Protein AF-A0A9P6BMQ8-F1 (afdb_monomer_lite)

Secondary structure (DSSP, 8-state):
-HHHHHHTT-GGGPPPTT---HHHHHT--HHHHHHHHHHH-HHHHHHHHHHHTT---SS-HHHHHHHHHHHHHHHH-TT--HHHHHHHHHHHHTT--HHHHHHHHHTTSS--HHHHHHHHHHHHHHHHHHHHHHHHHS----------TT---GGGTTTTTS--------------HHHHHHHHHH---TT-----TTHHHHHHHHHHHHHHSSPPPGGGGGGGSSSS------------------------GGGGSS--

Sequence (260 aa):
MEELGGLTKLKELRSPANGNTEQDIKNFRLGSIGEAIAKNAPVLNNILRRLTSKVNSDRNPKTVISVIGSILIFLQAQTSNKLQAMMGLFLFSTGSQRKVVELMSTAGLSVSYSTIMTALEALTSDALARIKDAVVDGYWFLLYDNLNISQMTAGQRSNMIRQNSTNHTTVSSEVDVGKLLKALRDNNSLDHVPDVQVKPMVDLFALGATKLLQPKRPDDFRARNNADGEDGLNGVDEGDDFDEYIGSTEMNVKDFEDLQ

Structure (mmCIF, N/CA/C/O backbone):
data_AF-A0A9P6BMQ8-F1
#
_entry.id   AF-A0A9P6BMQ8-F1
#
loop_
_atom_site.group_PDB
_atom_site.id
_atom_site.type_symbol
_atom_site.label_atom_id
_atom_site.label_alt_id
_atom_site.label_comp_id
_atom_site.label_asym_id
_atom_site.label_entity_id
_atom_site.label_seq_id
_atom_site.pdbx_PDB_ins_code
_atom_site.Cartn_x
_atom_site.Cartn_y
_atom_site.Cartn_z
_atom_site.occupancy
_atom_site.B_iso_or_equiv
_atom_site.auth_seq_id
_atom_site.auth_comp_id
_atom_site.auth_asym_id
_atom_site.auth_atom_id
_atom_site.pdbx_PDB_model_num
ATOM 1 N N . MET A 1 1 ? -13.618 -9.987 20.981 1.00 62.91 1 MET A N 1
ATOM 2 C CA . MET A 1 1 ? -12.184 -10.096 20.619 1.00 62.91 1 MET A CA 1
ATOM 3 C C . MET A 1 1 ? -11.948 -11.159 19.550 1.00 62.91 1 MET A C 1
ATOM 5 O O . MET A 1 1 ? -11.145 -10.913 18.662 1.00 62.91 1 MET A O 1
ATOM 9 N N . GLU A 1 2 ? -12.654 -12.295 19.588 1.00 81.25 2 GLU A N 1
ATOM 10 C CA . GLU A 1 2 ? -12.468 -13.403 18.633 1.00 81.25 2 GLU A CA 1
ATOM 11 C C . GLU A 1 2 ? -12.742 -13.028 17.162 1.00 81.25 2 GLU A C 1
ATOM 13 O O . GLU A 1 2 ? -11.941 -13.365 16.294 1.00 81.25 2 GLU A O 1
ATOM 18 N N . GLU A 1 3 ? -13.792 -12.240 16.887 1.00 82.00 3 GLU A N 1
ATOM 19 C CA . GLU A 1 3 ? -14.128 -11.784 15.520 1.00 82.00 3 GLU A CA 1
ATOM 20 C C . GLU A 1 3 ? -12.983 -11.004 14.853 1.00 82.00 3 GLU A C 1
ATOM 22 O O . GLU A 1 3 ? -12.652 -11.215 13.686 1.00 82.00 3 GLU A O 1
ATOM 27 N N . LEU A 1 4 ? -12.323 -10.132 15.621 1.00 80.12 4 LEU A N 1
ATOM 28 C CA . LEU A 1 4 ? -11.197 -9.332 15.146 1.00 80.12 4 LEU A CA 1
ATOM 29 C C . LEU A 1 4 ? -9.992 -10.218 14.781 1.00 80.12 4 LEU A C 1
ATOM 31 O O . LEU A 1 4 ? -9.339 -9.993 13.765 1.00 80.12 4 LEU A O 1
ATOM 35 N N . GLY A 1 5 ? -9.750 -11.289 15.543 1.00 82.00 5 GLY A N 1
ATOM 36 C CA . GLY A 1 5 ? -8.698 -12.261 15.233 1.00 82.00 5 GLY A CA 1
ATOM 37 C C . GLY A 1 5 ? -8.891 -12.939 13.870 1.00 82.00 5 GLY A C 1
ATOM 38 O O . GLY A 1 5 ? -7.908 -13.204 13.175 1.00 82.00 5 GLY A O 1
ATOM 39 N N . GLY A 1 6 ? -10.142 -13.159 13.451 1.00 85.19 6 GLY A N 1
ATOM 40 C CA . GLY A 1 6 ? -10.478 -13.678 12.121 1.00 85.19 6 GLY A CA 1
ATOM 41 C C . GLY A 1 6 ? -10.124 -12.708 10.990 1.00 85.19 6 GLY A C 1
ATOM 42 O O . GLY A 1 6 ? -9.529 -13.117 9.993 1.00 85.19 6 GLY A O 1
ATOM 43 N N . LEU A 1 7 ? -10.402 -11.413 11.178 1.00 84.75 7 LEU A N 1
ATOM 44 C CA . LEU A 1 7 ? -10.109 -10.356 10.199 1.00 84.75 7 LEU A CA 1
ATOM 45 C C . LEU A 1 7 ? -8.623 -10.240 9.875 1.00 84.75 7 LEU A C 1
ATOM 47 O O . LEU A 1 7 ? -8.256 -10.108 8.710 1.00 84.75 7 LEU A O 1
ATOM 51 N N . THR A 1 8 ? -7.764 -10.356 10.888 1.00 86.50 8 THR A N 1
ATOM 52 C CA . THR A 1 8 ? -6.313 -10.209 10.699 1.00 86.50 8 THR A CA 1
ATOM 53 C C . THR A 1 8 ? -5.700 -11.274 9.793 1.00 86.50 8 THR A C 1
ATOM 55 O O . THR A 1 8 ? -4.579 -11.092 9.322 1.00 86.50 8 THR A O 1
ATOM 58 N N . LYS A 1 9 ? -6.396 -12.394 9.550 1.00 87.44 9 LYS A N 1
ATOM 59 C CA . LYS A 1 9 ? -5.938 -13.501 8.694 1.00 87.44 9 LYS A CA 1
ATOM 60 C C . LYS A 1 9 ? -6.402 -13.366 7.242 1.00 87.44 9 LYS A C 1
ATOM 62 O O . LYS A 1 9 ? -5.950 -14.133 6.391 1.00 87.44 9 LYS A O 1
ATOM 67 N N . LEU A 1 10 ? -7.287 -12.416 6.943 1.00 87.81 10 LEU A N 1
ATOM 68 C CA . LEU A 1 10 ? -7.839 -12.243 5.605 1.00 87.81 10 LEU A CA 1
ATOM 69 C C . LEU A 1 10 ? -6.789 -11.666 4.661 1.00 87.81 10 LEU A C 1
ATOM 71 O O . LEU A 1 10 ? -6.269 -10.575 4.877 1.00 87.81 10 LEU A O 1
ATOM 75 N N . LYS A 1 11 ? -6.526 -12.378 3.562 1.00 86.44 11 LYS A N 1
ATOM 76 C CA . LYS A 1 11 ? -5.602 -11.922 2.512 1.00 86.44 11 LYS A CA 1
ATOM 77 C C . LYS A 1 11 ? -6.040 -10.596 1.887 1.00 86.44 11 LYS A C 1
ATOM 79 O O . LYS A 1 11 ? -5.199 -9.810 1.486 1.00 86.44 11 LYS A O 1
ATOM 84 N N . GLU A 1 12 ? -7.342 -10.328 1.856 1.00 86.31 12 GLU A N 1
ATOM 85 C CA . GLU A 1 12 ? -7.918 -9.117 1.262 1.00 86.31 12 GLU A CA 1
ATOM 86 C C . GLU A 1 12 ? -7.505 -7.824 1.981 1.00 86.31 12 GLU A C 1
ATOM 88 O O . GLU A 1 12 ? -7.472 -6.767 1.348 1.00 86.31 12 GLU A O 1
ATOM 93 N N . LEU A 1 13 ? -7.185 -7.915 3.279 1.00 85.94 13 LEU A N 1
ATOM 94 C CA . LEU A 1 13 ? -6.814 -6.790 4.146 1.00 85.94 13 LEU A CA 1
ATOM 95 C C . LEU A 1 13 ? -5.303 -6.672 4.378 1.00 85.94 13 LEU A C 1
ATOM 97 O O . LEU A 1 13 ? -4.841 -5.679 4.945 1.00 85.94 13 LEU A O 1
ATOM 101 N N . ARG A 1 14 ? -4.534 -7.675 3.949 1.00 89.38 14 ARG A N 1
ATOM 102 C CA . ARG A 1 14 ? -3.079 -7.703 4.079 1.00 89.38 14 ARG A CA 1
ATOM 103 C C . ARG A 1 14 ? -2.432 -7.195 2.801 1.00 89.38 14 ARG A C 1
ATOM 105 O O . ARG A 1 14 ? -2.802 -7.638 1.716 1.00 89.38 14 ARG A O 1
ATOM 112 N N . SER A 1 15 ? -1.433 -6.328 2.932 1.00 83.56 15 SER A N 1
ATOM 113 C CA . SER A 1 15 ? -0.477 -6.145 1.842 1.00 83.56 15 SER A CA 1
ATOM 114 C C . SER A 1 15 ? 0.556 -7.277 1.879 1.00 83.56 15 SER A C 1
ATOM 116 O O . SER A 1 15 ? 0.945 -7.724 2.964 1.00 83.56 15 SER A O 1
ATOM 118 N N . PRO A 1 16 ? 0.989 -7.789 0.717 1.00 79.81 16 PRO A N 1
ATOM 119 C CA . PRO A 1 16 ? 2.042 -8.793 0.653 1.00 79.81 16 PRO A CA 1
ATOM 120 C C . PRO A 1 16 ? 3.351 -8.268 1.262 1.00 79.81 16 PRO A C 1
ATOM 122 O O . PRO A 1 16 ? 3.717 -7.106 1.099 1.00 79.81 16 PRO A O 1
ATOM 125 N N . ALA A 1 17 ? 4.081 -9.151 1.952 1.00 66.69 17 ALA A N 1
ATOM 126 C CA . ALA A 1 17 ? 5.362 -8.814 2.581 1.00 66.69 17 ALA A CA 1
ATOM 127 C C . ALA A 1 17 ? 6.447 -8.429 1.559 1.00 66.69 17 ALA A C 1
ATOM 129 O O . ALA A 1 17 ? 7.362 -7.682 1.887 1.00 66.69 17 ALA A O 1
ATOM 130 N N . ASN A 1 18 ? 6.313 -8.900 0.316 1.00 73.56 18 ASN A N 1
ATOM 131 C CA . ASN A 1 18 ? 7.269 -8.674 -0.769 1.00 73.56 18 ASN A CA 1
ATOM 132 C C . ASN A 1 18 ? 7.049 -7.334 -1.502 1.00 73.56 18 ASN A C 1
ATOM 134 O O . ASN A 1 18 ? 7.574 -7.144 -2.594 1.00 73.56 18 ASN A O 1
ATOM 138 N N . GLY A 1 19 ? 6.273 -6.420 -0.912 1.00 73.88 19 GLY A N 1
ATOM 139 C CA . GLY A 1 19 ? 5.909 -5.142 -1.520 1.00 73.88 19 GLY A CA 1
ATOM 140 C C . GLY A 1 19 ? 4.621 -5.225 -2.337 1.00 73.88 19 GLY A C 1
ATOM 141 O O . GLY A 1 19 ? 4.225 -6.293 -2.800 1.00 73.88 19 GLY A O 1
ATOM 142 N N . ASN A 1 20 ? 3.938 -4.088 -2.472 1.00 81.81 20 ASN A N 1
ATOM 143 C CA . ASN A 1 20 ? 2.710 -3.997 -3.258 1.00 81.81 20 ASN A CA 1
ATOM 144 C C . ASN A 1 20 ? 3.036 -4.167 -4.745 1.00 81.81 20 ASN A C 1
ATOM 146 O O . ASN A 1 20 ? 3.984 -3.560 -5.237 1.00 81.81 20 ASN A O 1
ATOM 150 N N . THR A 1 21 ? 2.229 -4.944 -5.463 1.00 86.38 21 THR A N 1
ATOM 151 C CA . THR A 1 21 ? 2.301 -4.994 -6.927 1.00 86.38 21 THR A CA 1
ATOM 152 C C . THR A 1 21 ? 1.513 -3.837 -7.540 1.00 86.38 21 THR A C 1
ATOM 154 O O . THR A 1 21 ? 0.628 -3.255 -6.908 1.00 86.38 21 THR A O 1
ATOM 157 N N . GLU A 1 22 ? 1.774 -3.516 -8.807 1.00 87.56 22 GLU A N 1
ATOM 158 C CA . GLU A 1 22 ? 0.978 -2.514 -9.529 1.00 87.56 22 GLU A CA 1
ATOM 159 C C . GLU A 1 22 ? -0.518 -2.880 -9.566 1.00 87.56 22 GLU A C 1
ATOM 161 O O . GLU A 1 22 ? -1.386 -2.012 -9.461 1.00 87.56 22 GLU A O 1
ATOM 166 N N . GLN A 1 23 ? -0.835 -4.176 -9.673 1.00 88.69 23 GLN A N 1
ATOM 167 C CA . GLN A 1 23 ? -2.217 -4.653 -9.664 1.00 88.69 23 GLN A CA 1
ATOM 168 C C . GLN A 1 23 ? -2.890 -4.403 -8.313 1.00 88.69 23 GLN A C 1
ATOM 170 O O . GLN A 1 23 ? -4.060 -4.028 -8.285 1.00 88.69 23 GLN A O 1
ATOM 175 N N . ASP A 1 24 ? -2.163 -4.548 -7.204 1.00 88.19 24 ASP A N 1
ATOM 176 C CA . ASP A 1 24 ? -2.697 -4.258 -5.870 1.00 88.19 24 ASP A CA 1
ATOM 177 C C . ASP A 1 24 ? -3.093 -2.786 -5.728 1.00 88.19 24 ASP A C 1
ATOM 179 O O . ASP A 1 24 ? -4.114 -2.483 -5.108 1.00 88.19 24 ASP A O 1
ATOM 183 N N . ILE A 1 25 ? -2.310 -1.883 -6.329 1.00 90.06 25 ILE A N 1
ATOM 184 C CA . ILE A 1 25 ? -2.582 -0.440 -6.341 1.00 90.06 25 ILE A CA 1
ATOM 185 C C . ILE A 1 25 ? -3.798 -0.139 -7.218 1.00 90.06 25 ILE A C 1
ATOM 187 O O . ILE A 1 25 ? -4.731 0.519 -6.763 1.00 90.06 25 ILE A O 1
ATOM 191 N N . LYS A 1 26 ? -3.839 -0.664 -8.450 1.00 91.69 26 LYS A N 1
ATOM 192 C CA . LYS A 1 26 ? -4.961 -0.438 -9.383 1.00 91.69 26 LYS A CA 1
ATOM 193 C C . LYS A 1 26 ? -6.286 -1.000 -8.868 1.00 91.69 26 LYS A C 1
ATOM 195 O O . LYS A 1 26 ? -7.339 -0.397 -9.062 1.00 91.69 26 LYS A O 1
ATOM 200 N N . ASN A 1 27 ? -6.235 -2.144 -8.193 1.00 92.44 27 ASN A N 1
ATOM 201 C CA . ASN A 1 27 ? -7.416 -2.820 -7.661 1.00 92.44 27 ASN A CA 1
ATOM 202 C C . ASN A 1 27 ? -7.802 -2.333 -6.259 1.00 92.44 27 ASN A C 1
ATOM 204 O O . ASN A 1 27 ? -8.750 -2.853 -5.663 1.00 92.44 27 ASN A O 1
ATOM 208 N N . PHE A 1 28 ? -7.086 -1.355 -5.699 1.00 93.25 28 PHE A N 1
ATOM 209 C CA . PHE A 1 28 ? -7.394 -0.844 -4.377 1.00 93.25 28 PHE A CA 1
ATOM 210 C C . PHE A 1 28 ? -8.746 -0.120 -4.365 1.00 93.25 28 PHE A C 1
ATOM 212 O O . PHE A 1 28 ? -8.975 0.859 -5.074 1.00 93.25 28 PHE A O 1
ATOM 219 N N . ARG A 1 29 ? -9.658 -0.595 -3.513 1.00 93.19 29 ARG A N 1
ATOM 220 C CA . ARG A 1 29 ? -10.960 0.027 -3.265 1.00 93.19 29 ARG A CA 1
ATOM 221 C C . ARG A 1 29 ? -11.194 0.088 -1.762 1.00 93.19 29 ARG A C 1
ATOM 223 O O . ARG A 1 29 ? -11.099 -0.911 -1.060 1.00 93.19 29 ARG A O 1
ATOM 230 N N . LEU A 1 30 ? -11.570 1.257 -1.257 1.00 92.56 30 LEU A N 1
ATOM 231 C CA . LEU A 1 30 ? -11.909 1.409 0.160 1.00 92.56 30 LEU A CA 1
ATOM 232 C C . LEU A 1 30 ? -13.227 0.695 0.525 1.00 92.56 30 LEU A C 1
ATOM 234 O O . LEU A 1 30 ? -13.414 0.252 1.660 1.00 92.56 30 LEU A O 1
ATOM 238 N N . GLY A 1 31 ? -14.134 0.556 -0.448 1.00 92.69 31 GLY A N 1
ATOM 239 C CA . GLY A 1 31 ? -15.404 -0.156 -0.285 1.00 92.69 31 GLY A CA 1
ATOM 240 C C . GLY A 1 31 ? -15.217 -1.635 0.054 1.00 92.69 31 GLY A C 1
ATOM 241 O O . GLY A 1 31 ? -15.862 -2.123 0.979 1.00 92.69 31 GLY A O 1
ATOM 242 N N . SER A 1 32 ? -14.263 -2.315 -0.593 1.00 93.06 32 SER A N 1
ATOM 243 C CA . SER A 1 32 ? -14.017 -3.745 -0.357 1.00 93.06 32 SER A CA 1
ATOM 244 C C . SER A 1 32 ? -13.541 -4.027 1.069 1.00 93.06 32 SER A C 1
ATOM 246 O O . SER A 1 32 ? -13.851 -5.071 1.633 1.00 93.06 32 SER A O 1
ATOM 248 N N . ILE A 1 33 ? -12.827 -3.082 1.695 1.00 93.88 33 ILE A N 1
ATOM 249 C CA . ILE A 1 33 ? -12.420 -3.209 3.100 1.00 93.88 33 ILE A CA 1
ATOM 250 C C . ILE A 1 33 ? -13.641 -3.129 4.023 1.00 93.88 33 ILE A C 1
ATOM 252 O O . ILE A 1 33 ? -13.790 -3.950 4.925 1.00 93.88 33 ILE A O 1
ATOM 256 N N . GLY A 1 34 ? -14.545 -2.179 3.774 1.00 93.75 34 GLY A N 1
ATOM 257 C CA . GLY A 1 34 ? -15.788 -2.051 4.537 1.00 93.75 34 GLY A CA 1
ATOM 258 C C . GLY A 1 34 ? -16.680 -3.283 4.410 1.00 93.75 34 GLY A C 1
ATOM 259 O O . GLY A 1 34 ? -17.244 -3.739 5.402 1.00 93.75 34 GLY A O 1
ATOM 260 N N . GLU A 1 35 ? -16.760 -3.863 3.213 1.00 94.94 35 GLU A N 1
ATOM 261 C CA . GLU A 1 35 ? -17.480 -5.115 2.959 1.00 94.94 35 GLU A CA 1
ATOM 262 C C . GLU A 1 35 ? -16.857 -6.297 3.709 1.00 94.94 35 GLU A C 1
ATOM 264 O O . GLU A 1 35 ? -17.574 -7.050 4.371 1.00 94.94 35 GLU A O 1
ATOM 269 N N . ALA A 1 36 ? -15.526 -6.423 3.692 1.00 93.94 36 ALA A N 1
ATOM 270 C CA . ALA A 1 36 ? -14.818 -7.447 4.454 1.00 93.94 36 ALA A CA 1
ATOM 271 C C . ALA A 1 36 ? -15.053 -7.299 5.968 1.00 93.94 36 ALA A C 1
ATOM 273 O O . ALA A 1 36 ? -15.287 -8.295 6.656 1.00 93.94 36 ALA A O 1
ATOM 274 N N . ILE A 1 37 ? -15.060 -6.070 6.492 1.00 94.12 37 ILE A N 1
ATOM 275 C CA . ILE A 1 37 ? -15.357 -5.790 7.905 1.00 94.12 37 ILE A CA 1
ATOM 276 C C . ILE A 1 37 ? -16.806 -6.145 8.235 1.00 94.12 37 ILE A C 1
ATOM 278 O O . ILE A 1 37 ? -17.056 -6.852 9.209 1.00 94.12 37 ILE A O 1
ATOM 282 N N . ALA A 1 38 ? -17.759 -5.711 7.409 1.00 94.88 38 ALA A N 1
ATOM 283 C CA . ALA A 1 38 ? -19.176 -6.000 7.602 1.00 94.88 38 ALA A CA 1
ATOM 284 C C . ALA A 1 38 ? -19.471 -7.506 7.586 1.00 94.88 38 ALA A C 1
ATOM 286 O O . ALA A 1 38 ? -20.302 -7.973 8.364 1.00 94.88 38 ALA A O 1
ATOM 287 N N . LYS A 1 39 ? -18.772 -8.258 6.728 1.00 94.88 39 LYS A N 1
ATOM 288 C CA . LYS A 1 39 ? -18.914 -9.709 6.592 1.00 94.88 39 LYS A CA 1
ATOM 289 C C . LYS A 1 39 ? -18.306 -10.482 7.766 1.00 94.88 39 LYS A C 1
ATOM 291 O O . LYS A 1 39 ? -18.907 -11.454 8.208 1.00 94.88 39 LYS A O 1
ATOM 296 N N . ASN A 1 40 ? -17.126 -10.084 8.249 1.00 93.75 40 ASN A N 1
ATOM 297 C CA . ASN A 1 40 ? -16.349 -10.883 9.207 1.00 93.75 40 ASN A CA 1
ATOM 298 C C . ASN A 1 40 ? -16.442 -10.398 10.667 1.00 93.75 40 ASN A C 1
ATOM 300 O O . ASN A 1 40 ? -16.205 -11.191 11.572 1.00 93.75 40 ASN A O 1
ATOM 304 N N . ALA A 1 41 ? -16.800 -9.133 10.916 1.00 94.62 41 ALA A N 1
ATOM 305 C CA . ALA A 1 41 ? -17.098 -8.611 12.255 1.00 94.62 41 ALA A CA 1
ATOM 306 C C . ALA A 1 41 ? -18.373 -7.751 12.236 1.00 94.62 41 ALA A C 1
ATOM 308 O O . ALA A 1 41 ? -18.315 -6.516 12.337 1.00 94.62 41 ALA A O 1
ATOM 309 N N . PRO A 1 42 ? -19.552 -8.384 12.107 1.00 95.12 42 PRO A N 1
ATOM 310 C CA . PRO A 1 42 ? -20.820 -7.669 12.029 1.00 95.12 42 PRO A CA 1
ATOM 311 C C . PRO A 1 42 ? -21.113 -6.874 13.308 1.00 95.12 42 PRO A C 1
ATOM 313 O O . PRO A 1 42 ? -21.707 -5.799 13.228 1.00 95.12 42 PRO A O 1
ATOM 316 N N . VAL A 1 43 ? -20.670 -7.345 14.482 1.00 95.25 43 VAL A N 1
ATOM 317 C CA . VAL A 1 43 ? -20.858 -6.627 15.754 1.00 95.25 43 VAL A CA 1
ATOM 318 C C . VAL A 1 43 ? -20.076 -5.315 15.749 1.00 95.25 43 VAL A C 1
ATOM 320 O O . VAL A 1 43 ? -20.651 -4.260 16.022 1.00 95.25 43 VAL A O 1
ATOM 323 N N . LEU A 1 44 ? -18.794 -5.359 15.364 1.00 93.88 44 LEU A N 1
ATOM 324 C CA . LEU A 1 44 ? -17.961 -4.162 15.222 1.00 93.88 44 LEU A CA 1
ATOM 325 C C . LEU A 1 44 ? -18.575 -3.186 14.216 1.00 93.88 44 LEU A C 1
ATOM 327 O O . LEU A 1 44 ? -18.736 -2.004 14.516 1.00 93.88 44 LEU A O 1
ATOM 331 N N . ASN A 1 45 ? -18.959 -3.688 13.042 1.00 95.12 45 ASN A N 1
ATOM 332 C CA . ASN A 1 45 ? -19.565 -2.873 11.998 1.00 95.12 45 ASN A CA 1
ATOM 333 C C . ASN A 1 45 ? -20.859 -2.195 12.480 1.00 95.12 45 ASN A C 1
ATOM 335 O O . ASN A 1 45 ? -21.064 -1.010 12.235 1.00 95.12 45 ASN A O 1
ATOM 339 N N . ASN A 1 46 ? -21.708 -2.906 13.226 1.00 95.38 46 ASN A N 1
ATOM 340 C CA . ASN A 1 46 ? -22.934 -2.345 13.794 1.00 95.38 46 ASN A CA 1
ATOM 341 C C . ASN A 1 46 ? -22.656 -1.242 14.823 1.00 95.38 46 ASN A C 1
ATOM 343 O O . ASN A 1 46 ? -23.362 -0.232 14.834 1.00 95.38 46 ASN A O 1
ATOM 347 N N . ILE A 1 47 ? -21.630 -1.405 15.664 1.00 94.94 47 ILE A N 1
ATOM 348 C CA . ILE A 1 47 ? -21.208 -0.373 16.620 1.00 94.94 47 ILE A CA 1
ATOM 349 C C . ILE A 1 47 ? -20.714 0.864 15.864 1.00 94.94 47 ILE A C 1
ATOM 351 O O . ILE A 1 47 ? -21.233 1.957 16.084 1.00 94.94 47 ILE A O 1
ATOM 355 N N . LEU A 1 48 ? -19.786 0.695 14.917 1.00 93.56 48 LEU A N 1
ATOM 356 C CA . LEU A 1 48 ? -19.259 1.794 14.101 1.00 93.56 48 LEU A CA 1
ATOM 357 C C . LEU A 1 48 ? -20.370 2.505 13.323 1.00 93.56 48 LEU A C 1
ATOM 359 O O . LEU A 1 48 ? -20.409 3.733 13.275 1.00 93.56 48 LEU A O 1
ATOM 363 N N . ARG A 1 49 ? -21.328 1.756 12.772 1.00 93.81 49 ARG A N 1
ATOM 364 C CA . ARG A 1 49 ? -22.486 2.314 12.068 1.00 93.81 49 ARG A CA 1
ATOM 365 C C . ARG A 1 49 ? -23.378 3.150 12.980 1.00 93.81 49 ARG A C 1
ATOM 367 O O . ARG A 1 49 ? -23.825 4.214 12.572 1.00 93.81 49 ARG A O 1
ATOM 374 N N . ARG A 1 50 ? -23.617 2.707 14.218 1.00 93.38 50 ARG A N 1
ATOM 375 C CA . ARG A 1 50 ? -24.397 3.472 15.209 1.00 93.38 50 ARG A CA 1
ATOM 376 C C . ARG A 1 50 ? -23.668 4.728 15.686 1.00 93.38 50 ARG A C 1
ATOM 378 O O . ARG A 1 50 ? -24.312 5.753 15.896 1.00 93.38 50 ARG A O 1
ATOM 385 N N . LEU A 1 51 ? -22.345 4.661 15.838 1.00 90.88 51 LEU A N 1
ATOM 386 C CA . LEU A 1 51 ? -21.525 5.814 16.224 1.00 90.88 51 LEU A CA 1
ATOM 387 C C . LEU A 1 51 ? -21.471 6.866 15.110 1.00 90.88 51 LEU A C 1
ATOM 389 O O . LEU A 1 51 ? -21.560 8.059 15.380 1.00 90.88 51 LEU A O 1
ATOM 393 N N . THR A 1 52 ? -21.391 6.427 13.854 1.00 90.38 52 THR A N 1
ATOM 394 C CA . THR A 1 52 ? -21.338 7.314 12.681 1.00 90.38 52 THR A CA 1
ATOM 395 C C . THR A 1 52 ? -22.712 7.833 12.241 1.00 90.38 52 THR A C 1
ATOM 397 O O . THR A 1 52 ? -22.782 8.909 11.657 1.00 90.38 52 THR A O 1
ATOM 400 N N . SER A 1 53 ? -23.821 7.148 12.562 1.00 83.88 53 SER A N 1
ATOM 401 C CA . SER A 1 53 ? -25.172 7.511 12.086 1.00 83.88 53 SER A CA 1
ATOM 402 C C . SER A 1 53 ? -25.743 8.826 12.624 1.00 83.88 53 SER A C 1
ATOM 404 O O . SER A 1 53 ? -26.759 9.289 12.119 1.00 83.88 53 SER A O 1
ATOM 406 N N . LYS A 1 54 ? -25.141 9.405 13.670 1.00 73.75 54 LYS A N 1
ATOM 407 C CA . LYS A 1 54 ? -25.629 10.639 14.310 1.00 73.75 54 LYS A CA 1
ATOM 408 C C . LYS A 1 54 ? -24.916 11.907 13.847 1.00 73.75 54 LYS A C 1
ATOM 410 O O . LYS A 1 54 ? -25.286 12.992 14.283 1.00 73.75 54 LYS A O 1
ATOM 415 N N . VAL A 1 55 ? -23.887 11.790 13.014 1.00 67.69 55 VAL A N 1
ATOM 416 C CA . VAL A 1 55 ? -23.136 12.964 12.575 1.00 67.69 55 VAL A CA 1
ATOM 417 C C . VAL A 1 55 ? -23.868 13.576 11.380 1.00 67.69 55 VAL A C 1
ATOM 419 O O . VAL A 1 55 ? -23.975 12.932 10.341 1.00 67.69 55 VAL A O 1
ATOM 422 N N . ASN A 1 56 ? -24.371 14.807 11.531 1.00 61.50 56 ASN A N 1
ATOM 423 C CA . ASN A 1 56 ? -24.873 15.650 10.437 1.00 61.50 56 ASN A CA 1
ATOM 424 C C . ASN A 1 56 ? -23.709 15.999 9.501 1.00 61.50 56 ASN A C 1
ATOM 426 O O . ASN A 1 56 ? -23.134 17.081 9.589 1.00 61.50 56 ASN A O 1
ATOM 430 N N . SER A 1 57 ? -23.273 15.046 8.688 1.00 64.94 57 SER A N 1
ATOM 431 C CA . SER A 1 57 ? -22.093 15.201 7.854 1.00 64.94 57 SER A CA 1
ATOM 432 C C . SER A 1 57 ? -22.389 14.720 6.449 1.00 64.94 57 SER A C 1
ATOM 434 O O . SER A 1 57 ? -22.836 13.591 6.265 1.00 64.94 57 SER A O 1
ATOM 436 N N . ASP A 1 58 ? -22.028 15.543 5.467 1.00 83.19 58 ASP A N 1
ATOM 437 C CA . ASP A 1 58 ? -22.021 15.212 4.035 1.00 83.19 58 ASP A CA 1
ATOM 438 C C . ASP A 1 58 ? -21.071 14.045 3.689 1.00 83.19 58 ASP A C 1
ATOM 440 O O . ASP A 1 58 ? -20.956 13.614 2.542 1.00 83.19 58 ASP A O 1
ATOM 444 N N . ARG A 1 59 ? -20.354 13.506 4.683 1.00 85.56 59 ARG A N 1
ATOM 445 C CA . ARG A 1 59 ? -19.428 12.389 4.524 1.00 85.56 59 ARG A CA 1
ATOM 446 C C . ARG A 1 59 ? -20.185 11.078 4.366 1.00 85.56 59 ARG A C 1
ATOM 448 O O . ARG A 1 59 ? -21.021 10.713 5.190 1.00 85.56 59 ARG A O 1
ATOM 455 N N . ASN A 1 60 ? -19.791 10.294 3.365 1.00 89.75 60 ASN A N 1
ATOM 456 C CA . ASN A 1 60 ? -20.327 8.953 3.170 1.00 89.75 60 ASN A CA 1
ATOM 457 C C . ASN A 1 60 ? -19.975 8.052 4.377 1.00 89.75 60 ASN A C 1
ATOM 459 O O . ASN A 1 60 ? -18.793 7.749 4.590 1.00 89.75 60 ASN A O 1
ATOM 463 N N . PRO A 1 61 ? -20.965 7.570 5.156 1.00 89.25 61 PRO A N 1
ATOM 464 C CA . PRO A 1 61 ? -20.706 6.804 6.372 1.00 89.25 61 PRO A CA 1
ATOM 465 C C . PRO A 1 61 ? -19.983 5.486 6.082 1.00 89.25 61 PRO A C 1
ATOM 467 O O . PRO A 1 61 ? -19.214 5.019 6.917 1.00 89.25 61 PRO A O 1
ATOM 470 N N . LYS A 1 62 ? -20.164 4.900 4.889 1.00 90.88 62 LYS A N 1
ATOM 471 C CA . LYS A 1 62 ? -19.468 3.665 4.497 1.00 90.88 62 LYS A CA 1
ATOM 472 C C . LYS A 1 62 ? -17.953 3.870 4.466 1.00 90.88 62 LYS A C 1
ATOM 474 O O . LYS A 1 62 ? -17.220 3.074 5.038 1.00 90.88 62 LYS A O 1
ATOM 479 N N . THR A 1 63 ? -17.504 4.969 3.863 1.00 92.50 63 THR A N 1
ATOM 480 C CA . THR A 1 63 ? -16.089 5.360 3.785 1.00 92.50 63 THR A CA 1
ATOM 481 C C . THR A 1 63 ? -15.500 5.547 5.180 1.00 92.50 63 THR A C 1
ATOM 483 O O . THR A 1 63 ? -14.439 5.008 5.481 1.00 92.50 63 THR A O 1
ATOM 486 N N . VAL A 1 64 ? -16.214 6.261 6.056 1.00 93.25 64 VAL A N 1
ATOM 487 C CA . VAL A 1 64 ? -15.770 6.525 7.433 1.00 93.25 64 VAL A CA 1
ATOM 488 C C . VAL A 1 64 ? -15.615 5.222 8.218 1.00 93.25 64 VAL A C 1
ATOM 490 O O . VAL A 1 64 ? -14.592 5.015 8.868 1.00 93.25 64 VAL A O 1
ATOM 493 N N . ILE A 1 65 ? -16.593 4.318 8.116 1.00 94.06 65 ILE A N 1
ATOM 494 C CA . ILE A 1 65 ? -16.544 3.008 8.775 1.00 94.06 65 ILE A CA 1
ATOM 495 C C . ILE A 1 65 ? -15.367 2.178 8.247 1.00 94.06 65 ILE A C 1
ATOM 497 O O . ILE A 1 65 ? -14.635 1.608 9.055 1.00 94.06 65 ILE A O 1
ATOM 501 N N . SER A 1 66 ? -15.137 2.146 6.928 1.00 94.81 66 SER A N 1
ATOM 502 C CA . SER A 1 66 ? -13.989 1.443 6.338 1.00 94.81 66 SER A CA 1
ATOM 503 C C . SER A 1 66 ? -12.658 1.965 6.874 1.00 94.81 66 SER A C 1
ATOM 505 O O . SER A 1 66 ? -11.790 1.168 7.223 1.00 94.81 66 SER A O 1
ATOM 507 N N . VAL A 1 67 ? -12.491 3.289 6.965 1.00 95.12 67 VAL A N 1
ATOM 508 C CA . VAL A 1 67 ? -11.250 3.914 7.450 1.00 95.12 67 VAL A CA 1
ATOM 509 C C . VAL A 1 67 ? -11.033 3.610 8.928 1.00 95.12 67 VAL A C 1
ATOM 511 O O . VAL A 1 67 ? -9.995 3.060 9.285 1.00 95.12 67 VAL A O 1
ATOM 514 N N . ILE A 1 68 ? -12.021 3.894 9.783 1.00 94.81 68 ILE A N 1
ATOM 515 C CA . ILE A 1 68 ? -11.914 3.645 11.229 1.00 94.81 68 ILE A CA 1
ATOM 516 C C . ILE A 1 68 ? -11.673 2.157 11.497 1.00 94.81 68 ILE A C 1
ATOM 518 O O . ILE A 1 68 ? -10.790 1.800 12.274 1.00 94.81 68 ILE A O 1
ATOM 522 N N . GLY A 1 69 ? -12.413 1.279 10.820 1.00 94.00 69 GLY A N 1
ATOM 523 C CA . GLY A 1 69 ? -12.239 -0.161 10.957 1.00 94.00 69 GLY A CA 1
ATOM 524 C C . GLY A 1 69 ? -10.852 -0.633 10.514 1.00 94.00 69 GLY A C 1
ATOM 525 O O . GLY A 1 69 ? -10.238 -1.437 11.209 1.00 94.00 69 GLY A O 1
ATOM 526 N N . SER A 1 70 ? -10.308 -0.080 9.428 1.00 94.12 70 SER A N 1
ATOM 527 C CA . SER A 1 70 ? -8.940 -0.383 8.979 1.00 94.12 70 SER A CA 1
ATOM 528 C C . SER A 1 70 ? -7.878 0.061 9.984 1.00 94.12 70 SER A C 1
ATOM 530 O O . SER A 1 70 ? -6.898 -0.653 10.180 1.00 94.12 70 SER A O 1
ATOM 532 N N . ILE A 1 71 ? -8.059 1.215 10.637 1.00 94.81 71 ILE A N 1
ATOM 533 C CA . ILE A 1 71 ? -7.148 1.694 11.689 1.00 94.81 71 ILE A CA 1
ATOM 534 C C . ILE A 1 71 ? -7.182 0.734 12.881 1.00 94.81 71 ILE A C 1
ATOM 536 O O . ILE A 1 71 ? -6.135 0.289 13.339 1.00 94.81 71 ILE A O 1
ATOM 540 N N . LEU A 1 72 ? -8.377 0.359 13.351 1.00 93.81 72 LEU A N 1
ATOM 541 C CA . LEU A 1 72 ? -8.530 -0.568 14.478 1.00 93.81 72 LEU A CA 1
ATOM 542 C C . LEU A 1 72 ? -7.898 -1.936 14.194 1.00 93.81 72 LEU A C 1
ATOM 544 O O . LEU A 1 72 ? -7.217 -2.495 15.052 1.00 93.81 72 LEU A O 1
ATOM 548 N N . ILE A 1 73 ? -8.099 -2.465 12.985 1.00 92.94 73 ILE A N 1
ATOM 549 C CA . ILE A 1 73 ? -7.523 -3.748 12.567 1.00 92.94 73 ILE A CA 1
ATOM 550 C C . ILE A 1 73 ? -5.996 -3.655 12.480 1.00 92.94 73 ILE A C 1
ATOM 552 O O . ILE A 1 73 ? -5.307 -4.554 12.958 1.00 92.94 73 ILE A O 1
ATOM 556 N N . PHE A 1 74 ? -5.460 -2.566 11.926 1.00 93.19 74 PHE A N 1
ATOM 557 C CA . PHE A 1 74 ? -4.017 -2.348 11.830 1.00 93.19 74 PHE A CA 1
ATOM 558 C C . PHE A 1 74 ? -3.345 -2.228 13.202 1.00 93.19 74 PHE A C 1
ATOM 560 O O . PHE A 1 74 ? -2.291 -2.824 13.423 1.00 93.19 74 PHE A O 1
ATOM 567 N N . LEU A 1 75 ? -3.980 -1.521 14.144 1.00 91.19 75 LEU A N 1
ATOM 568 C CA . LEU A 1 75 ? -3.503 -1.413 15.526 1.00 91.19 75 LEU A CA 1
ATOM 569 C C . LEU A 1 75 ? -3.473 -2.771 16.236 1.00 91.19 75 LEU A C 1
ATOM 571 O O . LEU A 1 75 ? -2.605 -3.003 17.074 1.00 91.19 75 LEU A O 1
ATOM 575 N N . GLN A 1 76 ? -4.392 -3.678 15.898 1.00 90.62 76 GLN A N 1
ATOM 576 C CA . GLN A 1 76 ? -4.385 -5.030 16.448 1.00 90.62 76 GLN A CA 1
ATOM 577 C C . GLN A 1 76 ? -3.344 -5.931 15.771 1.00 90.62 76 GLN A C 1
ATOM 579 O O . GLN A 1 76 ? -2.677 -6.721 16.440 1.00 90.62 76 GLN A O 1
ATOM 584 N N . ALA A 1 77 ? -3.214 -5.844 14.447 1.00 89.31 77 ALA A N 1
ATOM 585 C CA . ALA A 1 77 ? -2.246 -6.613 13.685 1.00 89.31 77 ALA A CA 1
ATOM 586 C C . ALA A 1 77 ? -1.669 -5.789 12.534 1.00 89.31 77 ALA A C 1
ATOM 588 O O . ALA A 1 77 ? -2.310 -5.588 11.502 1.00 89.31 77 ALA A O 1
ATOM 589 N N . GLN A 1 78 ? -0.382 -5.461 12.650 1.00 85.00 78 GLN A N 1
ATOM 590 C CA . GLN A 1 78 ? 0.371 -4.711 11.637 1.00 85.00 78 GLN A CA 1
ATOM 591 C C . GLN A 1 78 ? 0.448 -5.410 10.268 1.00 85.00 78 GLN A C 1
ATOM 593 O O . GLN A 1 78 ? 0.797 -4.789 9.270 1.00 85.00 78 GLN A O 1
ATOM 598 N N . THR A 1 79 ? 0.097 -6.697 10.202 1.00 84.75 79 THR A N 1
ATOM 599 C CA . THR A 1 79 ? -0.010 -7.448 8.940 1.00 84.75 79 THR A CA 1
ATOM 600 C C . THR A 1 79 ? -1.173 -6.985 8.063 1.00 84.75 79 THR A C 1
ATOM 602 O O . THR A 1 79 ? -1.139 -7.192 6.855 1.00 84.75 79 THR A O 1
ATOM 605 N N . SER A 1 80 ? -2.205 -6.379 8.653 1.00 86.25 80 SER A N 1
ATOM 606 C CA . SER A 1 80 ? -3.406 -5.907 7.958 1.00 86.25 80 SER A CA 1
ATOM 607 C C . SER A 1 80 ? -3.295 -4.410 7.693 1.00 86.25 80 SER A C 1
ATOM 609 O O . SER A 1 80 ? -3.940 -3.592 8.341 1.00 86.25 80 SER A O 1
ATOM 611 N N . ASN A 1 81 ? -2.396 -4.062 6.779 1.00 91.12 81 ASN A N 1
ATOM 612 C CA . ASN A 1 81 ? -1.938 -2.700 6.522 1.00 91.12 81 ASN A CA 1
ATOM 613 C C . ASN A 1 81 ? -2.288 -2.199 5.115 1.00 91.12 81 ASN A C 1
ATOM 615 O O . ASN A 1 81 ? -1.670 -1.248 4.647 1.00 91.12 81 ASN A O 1
ATOM 619 N N . LYS A 1 82 ? -3.251 -2.816 4.419 1.00 92.94 82 LYS A N 1
ATOM 620 C CA . LYS A 1 82 ? -3.546 -2.472 3.019 1.00 92.94 82 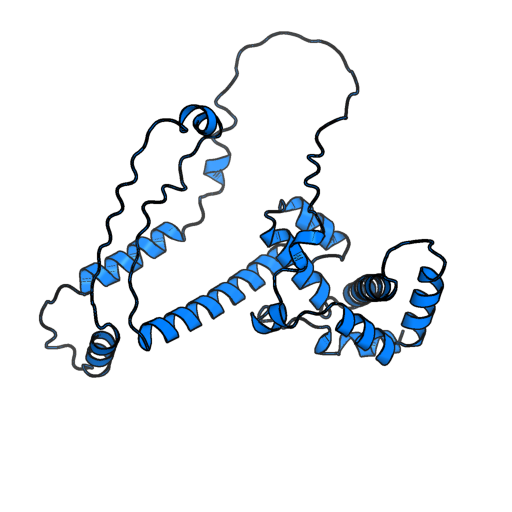LYS A CA 1
ATOM 621 C C . LYS A 1 82 ? -3.946 -1.006 2.831 1.00 92.94 82 LYS A C 1
ATOM 623 O O . LYS A 1 82 ? -3.421 -0.343 1.942 1.00 92.94 82 LYS A O 1
ATOM 628 N N . LEU A 1 83 ? -4.836 -0.479 3.680 1.00 95.00 83 LEU A N 1
ATOM 629 C CA . LEU A 1 83 ? -5.208 0.942 3.640 1.00 95.00 83 LEU A CA 1
ATOM 630 C C . LEU A 1 83 ? -3.999 1.831 3.950 1.00 95.00 83 LEU A C 1
ATOM 632 O O . LEU A 1 83 ? -3.731 2.787 3.229 1.00 95.00 83 LEU A O 1
ATOM 636 N N . GLN A 1 84 ? -3.268 1.499 5.011 1.00 95.62 84 GLN A N 1
ATOM 637 C CA . GLN A 1 84 ? -2.131 2.265 5.510 1.00 95.62 84 GLN A CA 1
ATOM 638 C C . GLN A 1 84 ? -0.978 2.302 4.501 1.00 95.62 84 GLN A C 1
ATOM 640 O O . GLN A 1 84 ? -0.304 3.321 4.372 1.00 95.62 84 GLN A O 1
ATOM 645 N N . ALA A 1 85 ? -0.755 1.212 3.766 1.00 94.81 85 ALA A N 1
ATOM 646 C CA . ALA A 1 85 ? 0.259 1.128 2.727 1.00 94.81 85 ALA A CA 1
ATOM 647 C C . ALA A 1 85 ? -0.098 2.024 1.536 1.00 94.81 85 ALA A C 1
ATOM 649 O O . ALA A 1 85 ? 0.755 2.770 1.061 1.00 94.81 85 ALA A O 1
ATOM 650 N N . MET A 1 86 ? -1.362 2.006 1.100 1.00 95.06 86 MET A N 1
ATOM 651 C CA . MET A 1 86 ? -1.836 2.877 0.019 1.00 95.06 86 MET A CA 1
ATOM 652 C C . MET A 1 86 ? -1.826 4.349 0.425 1.00 95.06 86 MET A C 1
ATOM 654 O O . MET A 1 86 ? -1.392 5.190 -0.355 1.00 95.06 86 MET A O 1
ATOM 658 N N . MET A 1 87 ? -2.232 4.662 1.658 1.00 95.88 87 MET A N 1
ATOM 659 C CA . MET A 1 87 ? -2.165 6.023 2.193 1.00 95.88 87 MET A CA 1
ATOM 660 C C . MET A 1 87 ? -0.719 6.523 2.285 1.00 95.88 87 MET A C 1
ATOM 662 O O . MET A 1 87 ? -0.430 7.649 1.890 1.00 95.88 87 MET A O 1
ATOM 666 N N . GLY A 1 88 ? 0.208 5.680 2.747 1.00 95.50 88 GLY A N 1
ATOM 667 C CA . GLY A 1 88 ? 1.630 6.016 2.793 1.00 95.50 88 GLY A CA 1
ATOM 668 C C . GLY A 1 88 ? 2.220 6.274 1.409 1.00 95.50 88 GLY A C 1
ATOM 669 O O . GLY A 1 88 ? 2.914 7.270 1.211 1.00 95.50 88 GLY A O 1
ATOM 670 N N . LEU A 1 89 ? 1.896 5.423 0.432 1.00 95.12 89 LEU A N 1
ATOM 671 C CA . LEU A 1 89 ? 2.344 5.601 -0.948 1.00 95.12 89 LEU A CA 1
ATOM 672 C C . LEU A 1 89 ? 1.750 6.869 -1.581 1.00 95.12 89 LEU A C 1
ATOM 674 O O . LEU A 1 89 ? 2.463 7.605 -2.259 1.00 95.12 89 LEU A O 1
ATOM 678 N N . PHE A 1 90 ? 0.478 7.166 -1.299 1.00 95.75 90 PHE A N 1
ATOM 679 C CA . PHE A 1 90 ? -0.176 8.403 -1.721 1.00 95.75 90 PHE A CA 1
ATOM 680 C C . PHE A 1 90 ? 0.528 9.639 -1.143 1.00 95.75 90 PHE A C 1
ATOM 682 O O . PHE A 1 90 ? 0.949 10.504 -1.907 1.00 95.75 90 PHE A O 1
ATOM 689 N N . LEU A 1 91 ? 0.749 9.694 0.175 1.00 96.44 91 LEU A N 1
ATOM 690 C CA . LEU A 1 91 ? 1.467 10.801 0.823 1.00 96.44 91 LEU A CA 1
ATOM 691 C C . LEU A 1 91 ? 2.883 10.982 0.266 1.00 96.44 91 LEU A C 1
ATOM 693 O O . LEU A 1 91 ? 3.354 12.105 0.100 1.00 96.44 91 LEU A O 1
ATOM 697 N N . PHE A 1 92 ? 3.567 9.882 -0.041 1.00 95.44 92 PHE A N 1
ATOM 698 C CA . PHE A 1 92 ? 4.880 9.950 -0.667 1.00 95.44 92 PHE A CA 1
ATOM 699 C C . PHE A 1 92 ? 4.805 10.533 -2.085 1.00 95.44 92 PHE A C 1
ATOM 701 O O . PHE A 1 92 ? 5.600 11.405 -2.430 1.00 95.44 92 PHE A O 1
ATOM 708 N N . SER A 1 93 ? 3.819 10.115 -2.885 1.00 94.88 93 SER A N 1
ATOM 709 C CA . SER A 1 93 ? 3.628 10.608 -4.256 1.00 94.88 93 SER A CA 1
ATOM 710 C C . SER A 1 93 ? 3.295 12.102 -4.331 1.00 94.88 93 SER A C 1
ATOM 712 O O . SER A 1 93 ? 3.688 12.766 -5.285 1.00 94.88 93 SER A O 1
ATOM 714 N N . THR A 1 94 ? 2.642 12.657 -3.304 1.00 96.19 94 THR A N 1
ATOM 715 C CA . THR A 1 94 ? 2.354 14.098 -3.221 1.00 96.19 94 THR A CA 1
ATOM 716 C C . THR A 1 94 ? 3.566 14.934 -2.801 1.00 96.19 94 THR A C 1
ATOM 718 O O . THR A 1 94 ? 3.454 16.151 -2.673 1.00 96.19 94 THR A O 1
ATOM 721 N N . GLY A 1 95 ? 4.729 14.313 -2.571 1.00 94.88 95 GLY A N 1
ATOM 722 C CA . GLY A 1 95 ? 5.926 15.007 -2.100 1.00 94.88 95 GLY A CA 1
ATOM 723 C C . GLY A 1 95 ? 5.851 15.412 -0.627 1.00 94.88 95 GLY A C 1
ATOM 724 O O . GLY A 1 95 ? 6.531 16.353 -0.213 1.00 94.88 95 GLY A O 1
ATOM 725 N N . SER A 1 96 ? 5.028 14.728 0.178 1.00 95.38 96 SER A N 1
ATOM 726 C CA . SER A 1 96 ? 4.912 15.030 1.607 1.00 95.38 96 SER A CA 1
ATOM 727 C C . SER A 1 96 ? 6.259 14.873 2.312 1.00 95.38 96 SER A C 1
ATOM 729 O O . SER A 1 96 ? 7.010 13.923 2.080 1.00 95.38 96 SER A O 1
ATOM 731 N N . GLN A 1 97 ? 6.559 15.792 3.233 1.00 96.38 97 GLN A N 1
ATOM 732 C CA . GLN A 1 97 ? 7.781 15.715 4.027 1.00 96.38 97 GLN A CA 1
ATOM 733 C C . GLN A 1 97 ? 7.809 14.431 4.864 1.00 96.38 97 GLN A C 1
ATOM 735 O O . GLN A 1 97 ? 6.797 14.014 5.431 1.00 96.38 97 GLN A O 1
ATOM 740 N N . ARG A 1 98 ? 9.004 13.859 5.042 1.00 96.44 98 ARG A N 1
ATOM 741 C CA . ARG A 1 98 ? 9.216 12.643 5.843 1.00 96.44 98 ARG A CA 1
ATOM 742 C C . ARG A 1 98 ? 8.590 12.718 7.242 1.00 96.44 98 ARG A C 1
ATOM 744 O O . ARG A 1 98 ? 7.981 11.748 7.681 1.00 96.44 98 ARG A O 1
ATOM 751 N N . LYS A 1 99 ? 8.672 13.877 7.908 1.00 97.56 99 LYS A N 1
ATOM 752 C CA . LYS A 1 99 ? 8.083 14.097 9.241 1.00 97.56 99 LYS A CA 1
ATOM 753 C C . LYS A 1 99 ? 6.562 13.905 9.258 1.00 97.56 99 LYS A C 1
ATOM 755 O O . LYS A 1 99 ? 6.030 13.354 10.215 1.00 97.56 99 LYS A O 1
ATOM 760 N N . VAL A 1 100 ? 5.863 14.319 8.198 1.00 97.81 100 VAL A N 1
ATOM 761 C CA . VAL A 1 100 ? 4.403 14.157 8.074 1.00 97.81 100 VAL A CA 1
ATOM 762 C C . VAL A 1 100 ? 4.050 12.681 7.930 1.00 97.81 100 VAL A C 1
ATOM 764 O O . VAL A 1 100 ? 3.137 12.193 8.589 1.00 97.81 100 VAL A O 1
ATOM 767 N N . VAL A 1 101 ? 4.814 11.948 7.121 1.00 97.25 101 VAL A N 1
ATOM 768 C CA . VAL A 1 101 ? 4.635 10.502 6.945 1.00 97.25 101 VAL A CA 1
ATOM 769 C C . VAL A 1 101 ? 4.885 9.751 8.259 1.00 97.25 101 VAL A C 1
ATOM 771 O O . VAL A 1 101 ? 4.108 8.871 8.621 1.00 97.25 101 VAL A O 1
ATOM 774 N N . GLU A 1 102 ? 5.922 10.123 9.013 1.00 97.38 102 GLU A N 1
ATOM 775 C CA . GLU A 1 102 ? 6.217 9.547 10.334 1.00 97.38 102 GLU A CA 1
ATOM 776 C C . GLU A 1 102 ? 5.117 9.860 11.363 1.00 97.38 102 GLU A C 1
ATOM 778 O O . GLU A 1 102 ? 4.701 8.971 12.114 1.00 97.38 102 GLU A O 1
ATOM 783 N N . LEU A 1 103 ? 4.573 11.082 11.352 1.00 97.62 103 LEU A N 1
ATOM 784 C CA . LEU A 1 103 ? 3.433 11.463 12.187 1.00 97.62 103 LEU A CA 1
ATOM 785 C C . LEU A 1 103 ? 2.188 10.627 11.849 1.00 97.62 103 LEU A C 1
ATOM 787 O O . LEU A 1 103 ? 1.565 10.052 12.741 1.00 97.62 103 LEU A O 1
ATOM 791 N N . MET A 1 104 ? 1.855 10.499 10.562 1.00 96.62 104 MET A N 1
ATOM 792 C CA . MET A 1 104 ? 0.723 9.685 10.101 1.00 96.62 104 MET A CA 1
ATOM 793 C C . MET A 1 104 ? 0.915 8.197 10.403 1.00 96.62 104 MET A C 1
ATOM 795 O O . MET A 1 104 ? -0.050 7.496 10.711 1.00 96.62 104 MET A O 1
ATOM 799 N N . SER A 1 105 ? 2.156 7.709 10.353 1.00 95.50 105 SER A N 1
ATOM 800 C CA . SER A 1 105 ? 2.483 6.340 10.746 1.00 95.50 105 SER A CA 1
ATOM 801 C C . SER A 1 105 ? 2.270 6.112 12.239 1.00 95.50 105 SER A C 1
ATOM 803 O O . SER A 1 105 ? 1.672 5.107 12.619 1.00 95.50 105 SER A O 1
ATOM 805 N N . THR A 1 106 ? 2.678 7.068 13.073 1.00 94.81 106 THR A N 1
ATOM 806 C CA . THR A 1 106 ? 2.468 7.018 14.528 1.00 94.81 106 THR A CA 1
ATOM 807 C C . THR A 1 106 ? 0.978 7.058 14.881 1.00 94.81 106 THR A C 1
ATOM 809 O O . THR A 1 106 ? 0.541 6.370 15.799 1.00 94.81 106 THR A O 1
ATOM 812 N N . ALA A 1 107 ? 0.175 7.791 14.105 1.00 94.88 107 ALA A N 1
ATOM 813 C CA . ALA A 1 107 ? -1.282 7.827 14.236 1.00 94.88 107 ALA A CA 1
ATOM 814 C C . ALA A 1 107 ? -1.999 6.556 13.720 1.00 94.88 107 ALA A C 1
ATOM 816 O O . ALA A 1 107 ? -3.216 6.441 13.861 1.00 94.88 107 ALA A O 1
ATOM 817 N N . GLY A 1 108 ? -1.285 5.609 13.099 1.00 93.81 108 GLY A N 1
ATOM 818 C CA . GLY A 1 108 ? -1.865 4.387 12.524 1.00 93.81 108 GLY A CA 1
ATOM 819 C C . GLY A 1 108 ? -2.620 4.590 11.202 1.00 93.81 108 GLY A C 1
ATOM 820 O O . GLY A 1 108 ? -3.359 3.701 10.768 1.00 93.81 108 GLY A O 1
ATOM 821 N N . LEU A 1 109 ? -2.440 5.750 10.561 1.00 95.12 109 LEU A N 1
ATOM 822 C CA . LEU A 1 109 ? -3.052 6.110 9.276 1.00 95.12 109 LEU A CA 1
ATOM 823 C C . LEU A 1 109 ? -2.186 5.718 8.073 1.00 95.12 109 LEU A C 1
ATOM 825 O O . LEU A 1 109 ? -2.707 5.533 6.976 1.00 95.12 109 LEU A O 1
ATOM 829 N N . SER A 1 110 ? -0.879 5.569 8.282 1.00 95.94 110 SER A N 1
ATOM 830 C CA . SER A 1 110 ? 0.100 5.177 7.267 1.00 95.94 110 SER A CA 1
ATOM 831 C C . SER A 1 110 ? 1.020 4.073 7.791 1.00 95.94 110 SER A C 1
ATOM 833 O O . SER A 1 110 ? 1.151 3.864 8.997 1.00 95.94 110 SER A O 1
ATOM 835 N N . VAL A 1 111 ? 1.689 3.368 6.882 1.00 95.19 111 VAL A N 1
ATOM 836 C CA . VAL A 1 111 ? 2.876 2.571 7.224 1.00 95.19 111 VAL A CA 1
ATOM 837 C C . VAL A 1 111 ? 4.091 3.484 7.428 1.00 95.19 111 VAL A C 1
ATOM 839 O O . VAL A 1 111 ? 4.051 4.671 7.087 1.00 95.19 111 VAL A O 1
ATOM 842 N N . SER A 1 112 ? 5.169 2.938 7.993 1.00 95.12 112 SER A N 1
ATOM 843 C CA . SER A 1 112 ? 6.399 3.694 8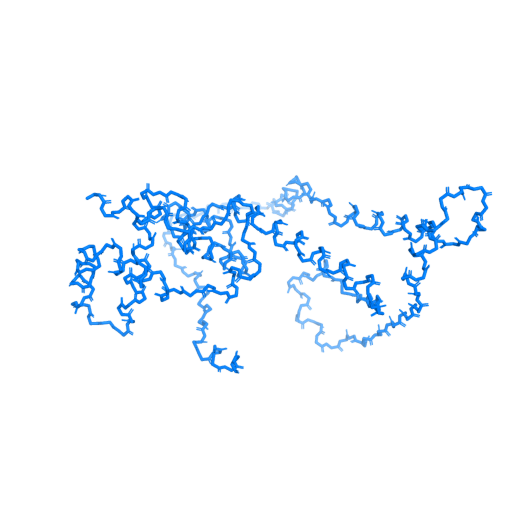.228 1.00 95.12 112 SER A CA 1
ATOM 844 C C . SER A 1 112 ? 7.067 4.106 6.914 1.00 95.12 112 SER A C 1
ATOM 846 O O . SER A 1 112 ? 6.924 3.447 5.881 1.00 95.12 112 SER A O 1
ATOM 848 N N . TYR A 1 113 ? 7.861 5.177 6.965 1.00 95.62 113 TYR A N 1
ATOM 849 C CA . TYR A 1 113 ? 8.606 5.663 5.802 1.00 95.62 113 TYR A CA 1
ATOM 850 C C . TYR A 1 113 ? 9.507 4.581 5.184 1.00 95.62 113 TYR A C 1
ATOM 852 O O . TYR A 1 113 ? 9.562 4.448 3.964 1.00 95.62 113 TYR A O 1
ATOM 860 N N . SER A 1 114 ? 10.169 3.762 6.010 1.00 94.62 114 SER A N 1
ATOM 861 C CA . SER A 1 114 ? 11.001 2.655 5.522 1.00 94.62 114 SER A CA 1
ATOM 862 C C . SER A 1 114 ? 10.188 1.614 4.751 1.00 94.62 114 SER A C 1
ATOM 864 O O . SER A 1 114 ? 10.617 1.187 3.685 1.00 94.62 114 SER A O 1
ATOM 866 N N . THR A 1 115 ? 8.990 1.259 5.227 1.00 93.56 115 TH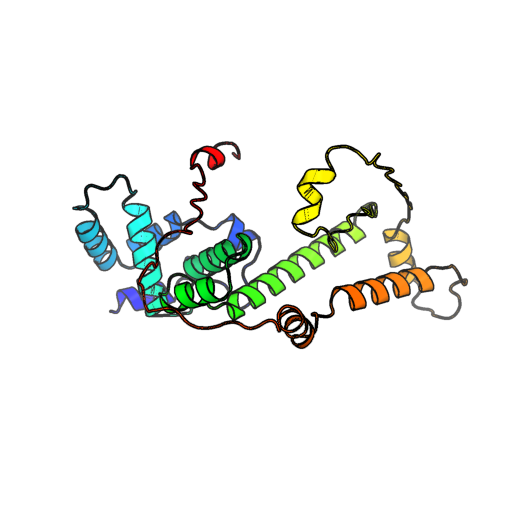R A N 1
ATOM 867 C CA . THR A 1 115 ? 8.088 0.347 4.508 1.00 93.56 115 THR A CA 1
ATOM 868 C C . THR A 1 115 ? 7.649 0.922 3.163 1.00 93.56 115 THR A C 1
ATOM 870 O O . THR A 1 115 ? 7.551 0.175 2.191 1.00 93.56 115 THR A O 1
ATOM 873 N N . ILE A 1 116 ? 7.423 2.237 3.077 1.00 94.81 116 ILE A N 1
ATOM 874 C CA . ILE A 1 116 ? 7.101 2.901 1.805 1.00 94.81 116 ILE A CA 1
ATOM 875 C C . ILE A 1 116 ? 8.277 2.789 0.831 1.00 94.81 116 ILE A C 1
ATOM 877 O O . ILE A 1 116 ? 8.056 2.443 -0.325 1.00 94.81 116 ILE A O 1
ATOM 881 N N . MET A 1 117 ? 9.514 3.026 1.286 1.00 94.50 117 MET A N 1
ATOM 882 C CA . MET A 1 117 ? 10.704 2.903 0.433 1.00 94.50 117 MET A CA 1
ATOM 883 C C . MET A 1 117 ? 10.863 1.480 -0.109 1.00 94.50 117 MET A C 1
ATOM 885 O O . MET A 1 117 ? 11.025 1.306 -1.310 1.00 94.50 117 MET A O 1
ATOM 889 N N . THR A 1 118 ? 10.717 0.458 0.739 1.00 93.00 118 THR A N 1
ATOM 890 C CA . THR A 1 118 ? 10.770 -0.945 0.297 1.00 93.00 118 THR A CA 1
ATOM 891 C C . THR A 1 118 ? 9.659 -1.275 -0.702 1.00 93.00 118 THR A C 1
ATOM 893 O O . THR A 1 118 ? 9.895 -1.968 -1.690 1.00 93.00 118 THR A O 1
ATOM 896 N N . ALA A 1 119 ? 8.442 -0.763 -0.488 1.00 92.38 119 ALA A N 1
ATOM 897 C CA . ALA A 1 119 ? 7.354 -0.937 -1.448 1.00 92.38 119 ALA A CA 1
ATOM 898 C C . ALA A 1 119 ? 7.664 -0.250 -2.789 1.00 92.38 119 ALA A C 1
ATOM 900 O O . ALA A 1 119 ? 7.381 -0.813 -3.843 1.00 92.38 119 ALA A O 1
ATOM 901 N N . LEU A 1 120 ? 8.279 0.934 -2.763 1.00 93.19 120 LEU A N 1
ATOM 902 C CA . LEU A 1 120 ? 8.675 1.668 -3.963 1.00 93.19 120 LEU A CA 1
ATOM 903 C C . LEU A 1 120 ? 9.808 0.970 -4.727 1.00 93.19 120 LEU A C 1
ATOM 905 O O . LEU A 1 120 ? 9.768 0.907 -5.954 1.00 93.19 120 LEU A O 1
ATOM 909 N N . GLU A 1 121 ? 10.790 0.410 -4.022 1.00 92.56 121 GLU A N 1
ATOM 910 C CA . GLU A 1 121 ? 11.854 -0.411 -4.610 1.00 92.56 121 GLU A CA 1
ATOM 911 C C . GLU A 1 121 ? 11.274 -1.644 -5.311 1.00 92.56 121 GLU A C 1
ATOM 913 O O . GLU A 1 121 ? 11.643 -1.935 -6.449 1.00 92.56 121 GLU A O 1
ATOM 918 N N . ALA A 1 122 ? 10.312 -2.326 -4.678 1.00 90.62 122 ALA A N 1
ATOM 919 C CA . ALA A 1 122 ? 9.620 -3.466 -5.274 1.00 90.62 122 ALA A CA 1
ATOM 920 C C . ALA A 1 122 ? 8.847 -3.070 -6.546 1.00 90.62 122 ALA A C 1
ATOM 922 O O . ALA A 1 122 ? 8.989 -3.728 -7.577 1.00 90.62 122 ALA A O 1
ATOM 923 N N . LEU A 1 123 ? 8.098 -1.960 -6.505 1.00 91.38 123 LEU A N 1
ATOM 924 C CA . LEU A 1 123 ? 7.378 -1.426 -7.669 1.00 91.38 123 LEU A CA 1
ATOM 925 C C . LEU A 1 123 ? 8.326 -1.028 -8.804 1.00 91.38 123 LEU A C 1
ATOM 927 O O . LEU A 1 123 ? 8.049 -1.304 -9.968 1.00 91.38 123 LEU A O 1
ATOM 931 N N . THR A 1 124 ? 9.457 -0.406 -8.472 1.00 91.81 124 THR A N 1
ATOM 932 C CA . THR A 1 124 ? 10.467 0.009 -9.454 1.00 91.81 124 THR A CA 1
ATOM 933 C C . THR A 1 124 ? 11.141 -1.200 -10.096 1.00 91.81 124 THR A C 1
ATOM 935 O O . THR A 1 124 ? 11.369 -1.210 -11.303 1.00 91.81 124 THR A O 1
ATOM 938 N N . SER A 1 125 ? 11.433 -2.236 -9.307 1.00 91.44 125 SER A N 1
ATOM 939 C CA . SER A 1 125 ? 11.996 -3.494 -9.800 1.00 91.44 125 SER A CA 1
ATOM 940 C C . SER A 1 125 ? 11.037 -4.207 -10.761 1.00 91.44 125 SER A C 1
ATOM 942 O O . SER A 1 125 ? 11.454 -4.605 -11.849 1.00 91.44 125 SER A O 1
ATOM 944 N N . ASP A 1 126 ? 9.747 -4.297 -10.410 1.00 90.12 126 ASP A N 1
ATOM 945 C CA . ASP A 1 126 ? 8.706 -4.875 -11.277 1.00 90.12 126 ASP A CA 1
ATOM 946 C C . ASP A 1 126 ? 8.539 -4.061 -12.572 1.00 90.12 126 ASP A C 1
ATOM 948 O O . ASP A 1 126 ? 8.549 -4.614 -13.672 1.00 90.12 126 ASP A O 1
ATOM 952 N N . ALA A 1 127 ? 8.493 -2.728 -12.474 1.00 90.31 127 ALA A N 1
ATOM 953 C CA . ALA A 1 127 ? 8.431 -1.856 -13.645 1.00 90.31 127 ALA A CA 1
ATOM 954 C C . ALA A 1 127 ? 9.658 -2.023 -14.561 1.00 90.31 127 ALA A C 1
ATOM 956 O O . ALA A 1 127 ? 9.511 -2.132 -15.778 1.00 90.31 127 ALA A O 1
ATOM 957 N N . LEU A 1 128 ? 10.868 -2.103 -13.993 1.00 91.31 128 LEU A N 1
ATOM 958 C CA . LEU A 1 128 ? 12.091 -2.347 -14.760 1.00 91.31 128 LEU A CA 1
ATOM 959 C C . LEU A 1 128 ? 12.097 -3.719 -15.429 1.00 91.31 128 LEU A C 1
ATOM 961 O O . LEU A 1 128 ? 12.581 -3.826 -16.554 1.00 91.31 128 LEU A O 1
ATOM 965 N N . ALA A 1 129 ? 11.590 -4.759 -14.765 1.00 90.25 129 ALA A N 1
ATOM 966 C CA . ALA A 1 129 ? 11.467 -6.084 -15.365 1.00 90.25 129 ALA A CA 1
ATOM 967 C C . ALA A 1 129 ? 10.582 -6.031 -16.619 1.00 90.25 129 ALA A C 1
ATOM 969 O O . ALA A 1 129 ? 11.006 -6.463 -17.686 1.00 90.25 129 ALA A O 1
ATOM 970 N N . ARG A 1 130 ? 9.426 -5.367 -16.541 1.00 89.00 130 ARG A N 1
ATOM 971 C CA . ARG A 1 130 ? 8.517 -5.219 -17.689 1.00 89.00 130 ARG A CA 1
ATOM 972 C C . ARG A 1 130 ? 9.092 -4.371 -18.814 1.00 89.00 130 ARG A C 1
ATOM 974 O O . ARG A 1 130 ? 8.869 -4.677 -19.980 1.00 89.00 130 ARG A O 1
ATOM 981 N N . ILE A 1 131 ? 9.835 -3.312 -18.484 1.00 89.12 131 ILE A N 1
ATOM 982 C CA . ILE A 1 131 ? 10.545 -2.516 -19.492 1.00 89.12 131 ILE A CA 1
ATOM 983 C C . ILE A 1 131 ? 11.586 -3.384 -20.199 1.00 89.12 131 ILE A C 1
ATOM 985 O O . ILE A 1 131 ? 11.681 -3.324 -21.420 1.00 89.12 131 ILE A O 1
ATOM 989 N N . LYS A 1 132 ? 12.344 -4.211 -19.466 1.00 89.81 132 LYS A N 1
ATOM 990 C CA . LYS A 1 132 ? 13.310 -5.139 -20.072 1.00 89.81 132 LYS A CA 1
ATOM 991 C C . LYS A 1 132 ? 12.623 -6.117 -21.019 1.00 89.81 132 LYS A C 1
ATOM 993 O O . LYS A 1 132 ? 13.115 -6.292 -22.128 1.00 89.81 132 LYS A O 1
ATOM 998 N N . ASP A 1 133 ? 11.492 -6.685 -20.614 1.00 89.88 133 ASP A N 1
ATOM 999 C CA . ASP A 1 133 ? 10.723 -7.601 -21.459 1.00 89.88 133 ASP A CA 1
ATOM 1000 C C . ASP A 1 133 ? 10.225 -6.889 -22.731 1.00 89.88 133 ASP A C 1
ATOM 1002 O O . ASP A 1 133 ? 10.468 -7.351 -23.843 1.00 89.88 133 ASP A O 1
ATOM 1006 N N . ALA A 1 134 ? 9.650 -5.690 -22.593 1.00 88.19 134 ALA A N 1
ATOM 1007 C CA . ALA A 1 134 ? 9.187 -4.890 -23.729 1.00 88.19 134 ALA A CA 1
ATOM 1008 C C . ALA A 1 134 ? 10.323 -4.467 -24.684 1.00 88.19 134 ALA A C 1
ATOM 1010 O O . ALA A 1 134 ? 10.127 -4.409 -25.896 1.00 88.19 134 ALA A O 1
ATOM 1011 N N . VAL A 1 135 ? 11.512 -4.181 -24.146 1.00 88.19 135 VAL A N 1
ATOM 1012 C CA . VAL A 1 135 ? 12.716 -3.829 -24.918 1.00 88.19 135 VAL A CA 1
ATOM 1013 C C . VAL A 1 135 ? 13.267 -5.027 -25.692 1.00 88.19 135 VAL A C 1
ATOM 1015 O O . VAL A 1 135 ? 13.825 -4.846 -26.772 1.00 88.19 135 VAL A O 1
ATOM 1018 N N . VAL A 1 136 ? 13.135 -6.243 -25.157 1.00 86.88 136 VAL A N 1
ATOM 1019 C CA . VAL A 1 136 ? 13.546 -7.472 -25.853 1.00 86.88 136 VAL A CA 1
ATOM 1020 C C . VAL A 1 136 ? 12.588 -7.804 -26.999 1.00 86.88 136 VAL A C 1
ATOM 1022 O O . VAL A 1 136 ? 13.045 -8.257 -28.050 1.00 86.88 136 VAL A O 1
ATOM 1025 N N . ASP A 1 137 ? 11.292 -7.553 -26.814 1.00 85.38 137 ASP A N 1
ATOM 1026 C CA . ASP A 1 137 ? 10.248 -7.957 -27.759 1.00 85.38 137 ASP A CA 1
ATOM 1027 C C . ASP A 1 137 ? 9.966 -6.930 -28.873 1.00 85.38 137 ASP A C 1
ATOM 1029 O O . ASP A 1 137 ? 9.378 -7.284 -29.897 1.00 85.38 137 ASP A O 1
ATOM 1033 N N . GLY A 1 138 ? 10.367 -5.664 -28.707 1.00 81.75 138 GLY A N 1
ATOM 1034 C CA . GLY A 1 138 ? 9.966 -4.570 -29.597 1.00 81.75 138 GLY A CA 1
ATOM 1035 C C . GLY A 1 138 ? 11.078 -3.614 -30.032 1.00 81.75 138 GLY A C 1
ATOM 1036 O O . GLY A 1 138 ? 12.210 -3.639 -29.552 1.00 81.75 138 GLY A O 1
ATOM 1037 N N . TYR A 1 139 ? 10.721 -2.719 -30.955 1.00 81.38 139 TYR A N 1
ATOM 1038 C CA . TYR A 1 139 ? 11.547 -1.566 -31.309 1.00 81.38 139 TYR A CA 1
ATOM 1039 C C . TYR A 1 139 ? 11.388 -0.480 -30.247 1.00 81.38 139 TYR A C 1
ATOM 1041 O O . TYR A 1 139 ? 10.271 -0.123 -29.873 1.00 81.38 139 TYR A O 1
ATOM 1049 N N . TRP A 1 140 ? 12.502 0.079 -29.793 1.00 78.12 140 TRP A N 1
ATOM 1050 C CA . TRP A 1 140 ? 12.520 1.176 -28.836 1.00 78.12 140 TRP A CA 1
ATOM 1051 C C . TRP A 1 140 ? 13.422 2.292 -29.356 1.00 78.12 140 TRP A C 1
ATOM 1053 O O . TRP A 1 140 ? 14.411 2.048 -30.046 1.00 78.12 140 TRP A O 1
ATOM 1063 N N . PHE A 1 141 ? 13.067 3.529 -29.026 1.00 78.88 141 PHE A N 1
ATOM 1064 C CA . PHE A 1 141 ? 13.837 4.713 -29.388 1.00 78.88 141 PHE A CA 1
ATOM 1065 C C . PHE A 1 141 ? 14.345 5.371 -28.111 1.00 78.88 141 PHE A C 1
ATOM 1067 O O . PHE A 1 141 ? 13.562 5.650 -27.200 1.00 78.88 141 PHE A O 1
ATOM 1074 N N . LEU A 1 142 ? 15.652 5.630 -28.037 1.00 75.94 142 LEU A N 1
ATOM 1075 C CA . LEU A 1 142 ? 16.220 6.420 -26.951 1.00 75.94 142 LEU A CA 1
ATOM 1076 C C . LEU A 1 142 ? 16.032 7.902 -27.265 1.00 75.94 142 LEU A C 1
ATOM 1078 O O . LEU A 1 142 ? 16.800 8.497 -28.018 1.00 75.94 142 LEU A O 1
ATOM 1082 N N . LEU A 1 143 ? 15.005 8.503 -26.680 1.00 76.19 143 LEU A N 1
ATOM 1083 C CA . LEU A 1 143 ? 14.816 9.946 -26.729 1.00 76.19 143 LEU A CA 1
ATOM 1084 C C . LEU A 1 143 ? 15.521 10.551 -25.517 1.00 76.19 143 LEU A C 1
ATOM 1086 O O . LEU A 1 143 ? 15.029 10.467 -24.394 1.00 76.19 143 LEU A O 1
ATOM 1090 N N . TYR A 1 144 ? 16.705 11.119 -25.734 1.00 73.38 144 TYR A N 1
ATOM 1091 C CA . TYR A 1 144 ? 17.365 11.919 -24.711 1.00 73.38 144 TYR A CA 1
ATOM 1092 C C . TYR A 1 144 ? 16.791 13.332 -24.750 1.00 73.38 144 TYR A C 1
ATOM 1094 O O . TYR A 1 144 ? 17.045 14.084 -25.691 1.00 73.38 144 TYR A O 1
ATOM 1102 N N . ASP A 1 145 ? 16.011 13.689 -23.736 1.00 68.06 145 ASP A N 1
ATOM 1103 C CA . ASP A 1 145 ? 15.602 15.072 -23.541 1.00 68.06 145 ASP A CA 1
ATOM 1104 C C . ASP A 1 145 ? 16.692 15.807 -22.747 1.00 68.06 145 ASP A C 1
ATOM 1106 O O . ASP A 1 145 ? 17.123 15.352 -21.685 1.00 68.06 145 ASP A O 1
ATOM 1110 N N . ASN A 1 146 ? 17.145 16.956 -23.251 1.00 62.75 146 ASN A N 1
ATOM 1111 C CA . ASN A 1 146 ? 18.090 17.851 -22.574 1.00 62.75 146 ASN A CA 1
ATOM 1112 C C . ASN A 1 146 ? 17.386 18.613 -21.432 1.00 62.75 146 ASN A C 1
ATOM 1114 O O . ASN A 1 146 ? 17.542 19.826 -21.274 1.00 62.75 146 ASN A O 1
ATOM 1118 N N . LEU A 1 147 ? 16.597 17.918 -20.612 1.00 59.19 147 LEU A N 1
ATOM 1119 C CA . LEU A 1 147 ? 16.012 18.490 -19.410 1.00 59.19 147 LEU A CA 1
ATOM 1120 C C . LEU A 1 147 ? 17.124 18.638 -18.377 1.00 59.19 147 LEU A C 1
ATOM 1122 O O . LEU A 1 147 ? 17.422 17.740 -17.590 1.00 59.19 147 LEU A O 1
ATOM 1126 N N . ASN A 1 148 ? 17.751 19.811 -18.370 1.00 59.91 148 ASN A N 1
ATOM 1127 C CA . ASN A 1 148 ? 18.608 20.237 -17.278 1.00 59.91 148 ASN A CA 1
ATOM 1128 C C . ASN A 1 148 ? 17.741 20.517 -16.035 1.00 59.91 148 ASN A C 1
ATOM 1130 O O . ASN A 1 148 ? 17.500 21.661 -15.662 1.00 59.91 148 ASN A O 1
ATOM 1134 N N . ILE A 1 149 ? 17.261 19.453 -15.383 1.00 55.47 149 ILE A N 1
ATOM 1135 C CA . ILE A 1 149 ? 16.444 19.510 -14.155 1.00 55.47 149 ILE A CA 1
ATOM 1136 C C . ILE A 1 149 ? 17.266 20.066 -12.974 1.00 55.47 149 ILE A C 1
ATOM 1138 O O . ILE A 1 149 ? 16.729 20.414 -11.926 1.00 55.47 149 ILE A O 1
ATOM 1142 N N . SER A 1 150 ? 18.588 20.186 -13.126 1.00 51.00 150 SER A N 1
ATOM 1143 C CA . SER A 1 150 ? 19.494 20.415 -12.005 1.00 51.00 150 SER A CA 1
ATOM 1144 C C . SER A 1 150 ? 19.688 21.873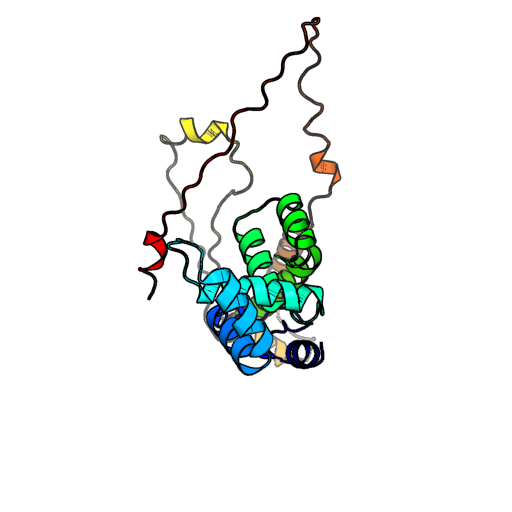 -11.573 1.00 51.00 150 SER A C 1
ATOM 1146 O O . SER A 1 150 ? 20.292 22.083 -10.520 1.00 51.00 150 SER A O 1
ATOM 1148 N N . GLN A 1 151 ? 19.207 22.888 -12.307 1.00 48.59 151 GLN A N 1
ATOM 1149 C CA . GLN A 1 151 ? 19.616 24.278 -12.025 1.00 48.59 151 GLN A CA 1
ATOM 1150 C C . GLN A 1 151 ? 18.578 25.373 -12.316 1.00 48.59 151 GLN A C 1
ATOM 1152 O O . GLN A 1 151 ? 18.924 26.412 -12.865 1.00 48.59 151 GLN A O 1
ATOM 1157 N N . MET A 1 152 ? 17.323 25.213 -11.899 1.00 48.84 152 MET A N 1
ATOM 1158 C CA . MET A 1 152 ? 16.416 26.368 -11.819 1.00 48.84 152 MET A CA 1
ATOM 1159 C C . MET A 1 152 ? 16.318 26.858 -10.375 1.00 48.84 152 MET A C 1
ATOM 1161 O O . MET A 1 152 ? 15.532 26.355 -9.574 1.00 48.84 152 MET A O 1
ATOM 1165 N N . THR A 1 153 ? 17.147 27.842 -10.030 1.00 58.38 153 THR A N 1
ATOM 1166 C CA . THR A 1 153 ? 16.977 28.655 -8.820 1.00 58.38 153 THR A CA 1
ATOM 1167 C C . THR A 1 153 ? 15.657 29.429 -8.907 1.00 58.38 153 THR A C 1
ATOM 1169 O O . THR A 1 153 ? 15.279 29.918 -9.972 1.00 58.38 153 THR A O 1
ATOM 1172 N N . ALA A 1 154 ? 14.946 29.563 -7.782 1.00 56.06 154 ALA A N 1
ATOM 1173 C CA . ALA A 1 154 ? 13.612 30.176 -7.712 1.00 56.06 154 ALA A CA 1
ATOM 1174 C C . ALA A 1 154 ? 13.520 31.585 -8.351 1.00 56.06 154 ALA A C 1
ATOM 1176 O O . ALA A 1 154 ? 12.457 31.968 -8.835 1.00 56.06 154 ALA A O 1
ATOM 1177 N N . GLY A 1 155 ? 14.633 32.326 -8.430 1.00 53.97 155 GLY A N 1
ATOM 1178 C CA . GLY A 1 155 ? 14.708 33.659 -9.041 1.00 53.97 155 GLY A CA 1
ATOM 1179 C C . GLY A 1 155 ? 14.721 33.709 -10.577 1.00 53.97 155 GLY A C 1
ATOM 1180 O O . GLY A 1 155 ? 14.554 34.787 -11.137 1.00 53.97 155 GLY A O 1
ATOM 1181 N N . GLN A 1 156 ? 14.896 32.590 -11.292 1.00 53.22 156 GLN A N 1
ATOM 1182 C CA . GLN A 1 156 ? 14.956 32.609 -12.764 1.00 53.22 156 GLN A CA 1
ATOM 1183 C C . GLN A 1 156 ? 13.582 32.578 -13.456 1.00 53.22 156 GLN A C 1
ATOM 1185 O O . GLN A 1 156 ? 13.500 32.907 -14.638 1.00 53.22 156 GLN A O 1
ATOM 1190 N N . ARG A 1 157 ? 12.485 32.258 -12.751 1.00 53.25 157 ARG A N 1
ATOM 1191 C CA . ARG A 1 157 ? 11.139 32.191 -13.362 1.00 53.25 157 ARG A CA 1
ATOM 1192 C C . ARG A 1 157 ? 10.598 33.545 -13.832 1.00 53.25 157 ARG A C 1
ATOM 1194 O O . ARG A 1 157 ? 9.842 33.579 -14.796 1.00 53.25 157 ARG A O 1
ATOM 1201 N N . SER A 1 158 ? 10.994 34.653 -13.209 1.00 54.66 158 SER A N 1
ATOM 1202 C CA . SER A 1 158 ? 10.508 35.988 -13.590 1.00 54.66 158 SER A CA 1
ATOM 1203 C C . SER A 1 158 ? 11.146 36.524 -14.877 1.00 54.66 158 SER A C 1
ATOM 1205 O O . SER A 1 158 ? 10.502 37.277 -15.602 1.00 54.66 158 SER A O 1
ATOM 1207 N N . ASN A 1 159 ? 12.370 36.096 -15.209 1.00 51.62 159 ASN A N 1
ATOM 1208 C CA . ASN A 1 159 ? 13.117 36.613 -16.365 1.00 51.62 159 ASN A CA 1
ATOM 1209 C C . ASN A 1 159 ? 13.113 35.687 -17.595 1.00 51.62 159 ASN A C 1
ATOM 1211 O O . ASN A 1 159 ? 13.482 36.125 -18.683 1.00 51.62 159 ASN A O 1
ATOM 1215 N N . MET A 1 160 ? 12.673 34.430 -17.467 1.00 48.84 160 MET A N 1
ATOM 1216 C CA . MET A 1 160 ? 12.766 33.433 -18.547 1.00 48.84 160 MET A CA 1
ATOM 1217 C C . MET A 1 160 ? 11.544 33.359 -19.480 1.00 48.84 160 MET A C 1
ATOM 1219 O O . MET A 1 160 ? 11.508 32.514 -20.366 1.00 48.84 160 MET A O 1
ATOM 1223 N N . ILE A 1 161 ? 10.560 34.256 -19.346 1.00 54.19 161 ILE A N 1
ATOM 1224 C CA . ILE A 1 161 ? 9.408 34.325 -20.273 1.00 54.19 161 ILE A CA 1
ATOM 1225 C C . ILE A 1 161 ? 9.814 34.881 -21.657 1.00 54.19 161 ILE A C 1
ATOM 1227 O O . ILE A 1 161 ? 9.036 34.806 -22.603 1.00 54.19 161 ILE A O 1
ATOM 1231 N N . ARG A 1 162 ? 11.031 35.425 -21.827 1.00 48.00 162 ARG A N 1
ATOM 1232 C CA . ARG A 1 162 ? 11.380 36.173 -23.050 1.00 48.00 162 ARG A CA 1
ATOM 1233 C C . ARG A 1 162 ? 12.442 35.582 -23.973 1.00 48.00 162 ARG 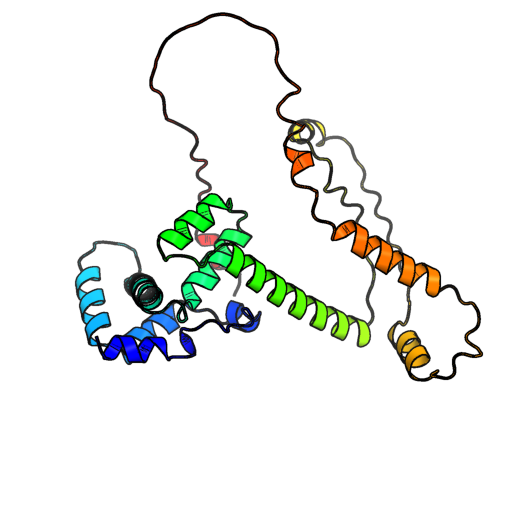A C 1
ATOM 1235 O O . ARG A 1 162 ? 12.494 36.021 -25.117 1.00 48.00 162 ARG A O 1
ATOM 1242 N N . GLN A 1 163 ? 13.254 34.611 -23.564 1.00 52.28 163 GLN A N 1
ATOM 1243 C CA . GLN A 1 163 ? 14.317 34.087 -24.433 1.00 52.28 163 GLN A CA 1
ATOM 1244 C C . GLN A 1 163 ? 14.633 32.620 -24.121 1.00 52.28 163 GLN A C 1
ATOM 1246 O O . GLN A 1 163 ? 15.350 32.345 -23.166 1.00 52.28 163 GLN A O 1
ATOM 1251 N N . ASN A 1 164 ? 14.114 31.685 -24.926 1.00 46.75 164 ASN A N 1
ATOM 1252 C CA . ASN A 1 164 ? 14.935 30.627 -25.527 1.00 46.75 164 ASN A CA 1
ATOM 1253 C C . ASN A 1 164 ? 14.145 29.771 -26.527 1.00 46.75 164 ASN A C 1
ATOM 1255 O O . ASN A 1 164 ? 13.125 29.170 -26.208 1.00 46.75 164 ASN A O 1
ATOM 1259 N N . SER A 1 165 ? 14.682 29.727 -27.745 1.00 48.91 165 SER A N 1
ATOM 1260 C CA . SER A 1 165 ? 14.337 28.813 -28.830 1.00 48.91 165 SER A CA 1
ATOM 1261 C C . SER A 1 165 ? 14.811 27.402 -28.474 1.00 48.91 165 SER A C 1
ATOM 1263 O O . SER A 1 165 ? 16.003 27.186 -28.257 1.00 48.91 165 SER A O 1
ATOM 1265 N N . THR A 1 166 ? 13.894 26.442 -28.402 1.00 50.97 166 THR A N 1
ATOM 1266 C CA . THR A 1 166 ? 14.166 25.027 -28.127 1.00 50.97 166 THR A CA 1
ATOM 1267 C C . THR A 1 166 ? 14.716 24.336 -29.378 1.00 50.97 166 THR A C 1
ATOM 1269 O O . THR A 1 166 ? 13.978 24.048 -30.317 1.00 50.97 166 THR A O 1
ATOM 1272 N N . ASN A 1 167 ? 16.016 24.033 -29.390 1.00 46.75 167 ASN A N 1
ATOM 1273 C CA . ASN A 1 167 ? 16.605 23.103 -30.354 1.00 46.75 167 ASN A CA 1
ATOM 1274 C C . ASN A 1 167 ? 16.465 21.683 -29.786 1.00 46.75 167 ASN A C 1
ATOM 1276 O O . ASN A 1 167 ? 17.178 21.324 -28.849 1.00 46.75 167 ASN A O 1
ATOM 1280 N N . HIS A 1 168 ? 15.534 20.892 -30.319 1.00 45.84 168 HIS A N 1
ATOM 1281 C CA . HIS A 1 168 ? 15.467 19.457 -30.045 1.00 45.84 168 HIS A CA 1
ATOM 1282 C C . HIS A 1 168 ? 16.370 18.721 -31.047 1.00 45.84 168 HIS A C 1
ATOM 1284 O O . HIS A 1 168 ? 16.340 19.023 -32.240 1.00 45.84 168 HIS A O 1
ATOM 1290 N N . THR A 1 169 ? 17.171 17.766 -30.575 1.00 50.66 169 THR A N 1
ATOM 1291 C CA . THR A 1 169 ? 17.972 16.887 -31.439 1.00 50.66 169 THR A CA 1
ATOM 1292 C C . THR A 1 169 ? 17.523 15.457 -31.199 1.00 50.66 169 THR A C 1
ATOM 1294 O O . THR A 1 169 ? 17.812 14.881 -30.154 1.00 50.66 169 THR A O 1
ATOM 1297 N N . THR A 1 170 ? 16.823 14.877 -32.168 1.00 50.97 170 THR A N 1
ATOM 1298 C CA . THR A 1 170 ? 16.422 13.468 -32.134 1.00 50.97 170 THR A CA 1
ATOM 1299 C C . THR A 1 170 ? 17.540 12.630 -32.747 1.00 50.97 170 THR A C 1
ATOM 1301 O O . THR A 1 170 ? 17.788 12.714 -33.948 1.00 50.97 170 THR A O 1
ATOM 1304 N N . VAL A 1 171 ? 18.232 11.820 -31.945 1.00 51.38 171 VAL A N 1
ATOM 1305 C CA . VAL A 1 171 ? 19.149 10.794 -32.465 1.00 51.38 171 VAL A CA 1
ATOM 1306 C C . VAL A 1 171 ? 18.363 9.489 -32.553 1.00 51.38 171 VAL A C 1
ATOM 1308 O O . VAL A 1 171 ? 18.099 8.851 -31.541 1.00 51.38 171 VAL A O 1
ATOM 1311 N N . SER A 1 172 ? 17.945 9.111 -33.762 1.00 46.84 172 SER A N 1
ATOM 1312 C CA . SER A 1 172 ? 17.342 7.800 -34.014 1.00 46.84 172 SER A CA 1
ATOM 1313 C C . SER A 1 172 ? 18.462 6.802 -34.287 1.00 46.84 172 SER A C 1
ATOM 1315 O O . SER A 1 172 ? 19.124 6.881 -35.321 1.00 46.84 172 SER A O 1
ATOM 1317 N N . SER A 1 173 ? 18.713 5.889 -33.354 1.00 55.53 173 SER A N 1
ATOM 1318 C CA . SER A 1 173 ? 19.548 4.718 -33.611 1.00 55.53 173 SER A CA 1
ATOM 1319 C C . SER A 1 173 ? 18.644 3.504 -33.783 1.00 55.53 173 SER A C 1
ATOM 1321 O O . SER A 1 173 ? 18.104 2.988 -32.807 1.00 55.53 173 SER A O 1
ATOM 1323 N N . GLU A 1 174 ? 18.477 3.050 -35.023 1.00 50.31 174 GLU A N 1
ATOM 1324 C CA . GLU A 1 174 ? 17.806 1.789 -35.333 1.00 50.31 174 GLU A CA 1
ATOM 1325 C C . GLU A 1 174 ? 18.766 0.637 -35.015 1.00 50.31 174 GLU A C 1
ATOM 1327 O O . GLU A 1 174 ? 19.537 0.176 -35.854 1.00 50.31 174 GLU A O 1
ATOM 1332 N N . VAL A 1 175 ? 18.788 0.223 -33.751 1.00 58.38 175 VAL A N 1
ATOM 1333 C CA . VAL A 1 175 ? 19.549 -0.947 -33.313 1.00 58.38 175 VAL A CA 1
ATOM 1334 C C . VAL A 1 175 ? 18.549 -2.049 -33.009 1.00 58.38 175 VAL A C 1
ATOM 1336 O O . VAL A 1 175 ? 17.777 -1.957 -32.060 1.00 58.38 175 VAL A O 1
ATOM 1339 N N . ASP A 1 176 ? 18.564 -3.106 -33.818 1.00 63.28 176 ASP A N 1
ATOM 1340 C CA . ASP A 1 176 ? 17.808 -4.334 -33.567 1.00 63.28 176 ASP A CA 1
ATOM 1341 C C . ASP A 1 176 ? 18.495 -5.118 -32.434 1.00 63.28 176 ASP A C 1
ATOM 1343 O O . ASP A 1 176 ? 19.297 -6.035 -32.643 1.00 63.28 176 ASP A O 1
ATOM 1347 N N . VAL A 1 177 ? 18.236 -4.680 -31.201 1.00 63.81 177 VAL A N 1
ATOM 1348 C CA . VAL A 1 177 ? 18.823 -5.249 -29.980 1.00 63.81 177 VAL A CA 1
ATOM 1349 C C . VAL A 1 177 ? 18.406 -6.709 -29.801 1.00 63.81 177 VAL A C 1
ATOM 1351 O O . VAL A 1 177 ? 19.185 -7.502 -29.275 1.00 63.81 177 VAL A O 1
ATOM 1354 N N . GLY A 1 178 ? 17.228 -7.092 -30.305 1.00 63.47 178 GLY A N 1
ATOM 1355 C CA . GLY A 1 178 ? 16.748 -8.473 -30.323 1.00 63.47 178 GLY A CA 1
ATOM 1356 C C . GLY A 1 178 ? 17.667 -9.390 -31.131 1.00 63.47 178 GLY A C 1
ATOM 1357 O O . GLY A 1 178 ? 18.098 -10.431 -30.624 1.00 63.47 178 GLY A O 1
ATOM 1358 N N . LYS A 1 179 ? 18.064 -8.983 -32.346 1.00 66.81 179 LYS A N 1
ATOM 1359 C CA . LYS A 1 179 ? 19.084 -9.708 -33.128 1.00 66.81 179 LYS A CA 1
ATOM 1360 C C . LYS A 1 179 ? 20.437 -9.756 -32.423 1.00 66.81 179 LYS A C 1
ATOM 1362 O O . LYS A 1 179 ? 21.095 -10.793 -32.464 1.00 66.81 179 LYS A O 1
ATOM 1367 N N . LEU A 1 180 ? 20.845 -8.673 -31.764 1.00 61.69 180 LEU A N 1
ATOM 1368 C CA . LEU A 1 180 ? 22.157 -8.568 -31.119 1.00 61.69 180 LEU A CA 1
ATOM 1369 C C . LEU A 1 180 ? 22.249 -9.439 -29.852 1.00 61.69 180 LEU A C 1
ATOM 1371 O O . LEU A 1 180 ? 23.211 -10.182 -29.676 1.00 61.69 180 LEU A O 1
ATOM 1375 N N . LEU A 1 181 ? 21.211 -9.438 -29.013 1.00 63.38 181 LEU A N 1
ATOM 1376 C CA . LEU A 1 181 ? 21.110 -10.302 -27.832 1.00 63.38 181 LEU A CA 1
ATOM 1377 C C . LEU A 1 181 ? 20.915 -11.774 -28.200 1.00 63.38 181 LEU A C 1
ATOM 1379 O O . LEU A 1 181 ? 21.391 -12.652 -27.481 1.00 63.38 181 LEU A O 1
ATOM 1383 N N . LYS A 1 182 ? 20.228 -12.068 -29.309 1.00 69.31 182 LYS A N 1
ATOM 1384 C CA . LYS A 1 182 ? 20.124 -13.430 -29.843 1.00 69.31 182 LYS A CA 1
ATOM 1385 C C . LYS A 1 182 ? 21.477 -13.920 -30.367 1.00 69.31 182 LYS A C 1
ATOM 1387 O O . LYS A 1 182 ? 21.908 -14.993 -29.974 1.00 69.31 182 LYS A O 1
ATOM 1392 N N . ALA A 1 183 ? 22.203 -13.091 -31.118 1.00 66.38 183 ALA A N 1
ATOM 1393 C CA . ALA A 1 183 ? 23.561 -13.399 -31.565 1.00 66.38 183 ALA A CA 1
ATOM 1394 C C . ALA A 1 183 ? 24.535 -13.620 -30.392 1.00 66.38 183 ALA A C 1
ATOM 1396 O O . ALA A 1 183 ? 25.336 -14.544 -30.436 1.00 66.38 183 ALA A O 1
ATOM 1397 N N . LEU A 1 184 ? 24.451 -12.827 -29.318 1.00 61.44 184 LEU A N 1
ATOM 1398 C CA . LEU A 1 184 ? 25.282 -13.017 -28.119 1.00 61.44 184 LEU A CA 1
ATOM 1399 C C . LEU A 1 184 ? 24.923 -14.285 -27.329 1.00 61.44 184 LEU A C 1
ATOM 1401 O O . LEU A 1 184 ? 25.803 -14.909 -26.745 1.00 61.44 184 LEU A O 1
ATOM 1405 N N . ARG A 1 185 ? 23.644 -14.671 -27.312 1.00 65.38 185 ARG A N 1
ATOM 1406 C CA . ARG A 1 185 ? 23.161 -15.896 -26.657 1.00 65.38 185 ARG A CA 1
ATOM 1407 C C . ARG A 1 185 ? 23.535 -17.156 -27.437 1.00 65.38 185 ARG A C 1
ATOM 1409 O O . ARG A 1 185 ? 23.872 -18.165 -26.826 1.00 65.38 185 ARG A O 1
ATOM 1416 N N . ASP A 1 186 ? 23.484 -17.077 -28.763 1.00 72.38 186 ASP A N 1
ATOM 1417 C CA . ASP A 1 186 ? 23.774 -18.192 -29.665 1.00 72.38 186 ASP A CA 1
ATOM 1418 C C . ASP A 1 186 ? 25.300 -18.390 -29.852 1.00 72.38 186 ASP A C 1
ATOM 1420 O O . ASP A 1 186 ? 25.753 -19.511 -30.078 1.00 72.38 186 ASP A O 1
ATOM 1424 N N . ASN A 1 187 ? 26.118 -17.342 -29.664 1.00 53.91 187 ASN A N 1
ATOM 1425 C CA . ASN A 1 187 ? 27.583 -17.378 -29.796 1.00 53.91 187 ASN A CA 1
ATOM 1426 C C . ASN A 1 187 ? 28.322 -17.678 -28.478 1.00 53.91 187 ASN A C 1
ATOM 1428 O O . ASN A 1 187 ? 29.241 -16.959 -28.086 1.00 53.91 187 ASN A O 1
ATOM 1432 N N . ASN A 1 188 ? 28.003 -18.792 -27.817 1.00 47.28 188 ASN A N 1
ATOM 1433 C CA . ASN A 1 188 ? 28.746 -19.270 -26.638 1.00 47.28 188 ASN A CA 1
ATOM 1434 C C . ASN A 1 188 ? 30.142 -19.869 -26.978 1.00 47.28 188 ASN A C 1
ATOM 1436 O O . ASN A 1 188 ? 30.652 -20.733 -26.268 1.00 47.28 188 ASN A O 1
ATOM 1440 N N . SER A 1 189 ? 30.767 -19.421 -28.073 1.00 49.16 189 SER A N 1
ATOM 1441 C CA . SER A 1 189 ? 32.177 -19.644 -28.411 1.00 49.16 189 SER A CA 1
ATOM 1442 C C . SER A 1 189 ? 32.843 -18.273 -28.510 1.00 49.16 189 SER A C 1
ATOM 1444 O O . SER A 1 189 ? 32.618 -17.506 -29.445 1.00 49.16 189 SER A O 1
ATOM 1446 N N . LEU A 1 190 ? 33.620 -17.950 -27.481 1.00 48.12 190 LEU A N 1
ATOM 1447 C CA . LEU A 1 190 ? 34.162 -16.623 -27.199 1.00 48.12 190 LEU A CA 1
ATOM 1448 C C . LEU A 1 190 ? 35.412 -16.270 -28.027 1.00 48.12 190 LEU A C 1
ATOM 1450 O O . LEU A 1 190 ? 36.196 -15.433 -27.593 1.00 48.12 190 LEU A O 1
ATOM 1454 N N . ASP A 1 191 ? 35.618 -16.892 -29.191 1.00 48.16 191 ASP A N 1
ATOM 1455 C CA . ASP A 1 191 ? 36.891 -16.782 -29.919 1.00 48.16 191 ASP A CA 1
ATOM 1456 C C . ASP A 1 191 ? 36.820 -15.928 -31.193 1.00 48.16 191 ASP A C 1
ATOM 1458 O O . ASP A 1 191 ? 37.860 -15.604 -31.767 1.00 48.16 191 ASP A O 1
ATOM 1462 N N . HIS A 1 192 ? 35.628 -15.514 -31.645 1.00 47.81 192 HIS A N 1
ATOM 1463 C CA . HIS A 1 192 ? 35.507 -14.698 -32.862 1.00 47.81 192 HIS A CA 1
ATOM 1464 C C . HIS A 1 192 ? 34.253 -13.810 -32.895 1.00 47.81 192 HIS A C 1
ATOM 1466 O O . HIS A 1 192 ? 33.366 -13.971 -33.732 1.00 47.81 192 HIS A O 1
ATOM 1472 N N . VAL A 1 193 ? 34.180 -12.822 -32.000 1.00 45.72 193 VAL A N 1
ATOM 1473 C CA . VAL A 1 193 ? 33.308 -11.658 -32.219 1.00 45.72 193 VAL A CA 1
ATOM 1474 C C . VAL A 1 193 ? 34.174 -10.564 -32.847 1.00 45.72 193 VAL A C 1
ATOM 1476 O O . VAL A 1 193 ? 35.141 -10.146 -32.207 1.00 45.72 193 VAL A O 1
ATOM 1479 N N . PRO A 1 194 ? 33.900 -10.118 -34.091 1.00 43.62 194 PRO A N 1
ATOM 1480 C CA . PRO A 1 194 ? 34.624 -8.994 -34.667 1.00 43.62 194 PRO A CA 1
ATOM 1481 C C . PRO A 1 194 ? 34.405 -7.771 -33.781 1.00 43.62 194 PRO A C 1
ATOM 1483 O O . PRO A 1 194 ? 33.307 -7.573 -33.261 1.00 43.62 194 PRO A O 1
ATOM 1486 N N . ASP A 1 195 ? 35.469 -6.989 -33.619 1.00 44.25 195 ASP A N 1
ATOM 1487 C CA . ASP A 1 195 ? 35.615 -5.802 -32.771 1.00 44.25 195 ASP A CA 1
ATOM 1488 C C . ASP A 1 195 ? 34.676 -4.658 -33.219 1.00 44.25 195 ASP A C 1
ATOM 1490 O O . ASP A 1 195 ? 35.082 -3.596 -33.688 1.00 44.25 195 ASP A O 1
ATOM 1494 N N . VAL A 1 196 ? 33.371 -4.920 -33.165 1.00 47.47 196 VAL A N 1
ATOM 1495 C CA . VAL A 1 196 ? 32.297 -3.987 -33.475 1.00 47.47 196 VAL A CA 1
ATOM 1496 C C . VAL A 1 196 ? 31.890 -3.332 -32.165 1.00 47.47 196 VAL A C 1
ATOM 1498 O O . VAL A 1 196 ? 31.644 -4.002 -31.163 1.00 47.47 196 VAL A O 1
ATOM 1501 N N . GLN A 1 197 ? 31.848 -2.004 -32.210 1.00 45.81 197 GLN A N 1
ATOM 1502 C CA . GLN A 1 197 ? 31.695 -1.000 -31.154 1.00 45.81 197 GLN A CA 1
ATOM 1503 C C . GLN A 1 197 ? 30.473 -1.133 -30.211 1.00 45.81 197 GLN A C 1
ATOM 1505 O O . GLN A 1 197 ? 29.792 -0.152 -29.925 1.00 45.81 197 GLN A O 1
ATOM 1510 N N . VAL A 1 198 ? 30.178 -2.314 -29.674 1.00 46.97 198 VAL A N 1
ATOM 1511 C CA . VAL A 1 198 ? 29.089 -2.524 -28.705 1.00 46.97 198 VAL A CA 1
ATOM 1512 C C . VAL A 1 198 ? 29.612 -2.436 -27.268 1.00 46.97 198 VAL A C 1
ATOM 1514 O O . VAL A 1 198 ? 28.920 -1.935 -26.383 1.00 46.97 198 VAL A O 1
ATOM 1517 N N . LYS A 1 199 ? 30.875 -2.827 -27.041 1.00 42.84 199 LYS A N 1
ATOM 1518 C CA . LYS A 1 199 ? 31.537 -2.759 -25.727 1.00 42.84 199 LYS A CA 1
ATOM 1519 C C . LYS A 1 199 ? 31.559 -1.339 -25.126 1.00 42.84 199 LYS A C 1
ATOM 1521 O O . LYS A 1 199 ? 31.162 -1.201 -23.974 1.00 42.84 199 LYS A O 1
ATOM 1526 N N . PRO A 1 200 ? 31.863 -0.268 -25.892 1.00 47.28 200 PRO A N 1
ATOM 1527 C CA . PRO A 1 200 ? 31.833 1.090 -25.355 1.00 47.28 200 PRO A CA 1
ATOM 1528 C C . PRO A 1 200 ? 30.426 1.546 -24.955 1.00 47.28 200 PRO A C 1
ATOM 1530 O O . PRO A 1 200 ? 30.296 2.328 -24.025 1.00 47.28 200 PRO A O 1
ATOM 1533 N N . MET A 1 201 ? 29.371 1.075 -25.633 1.00 40.22 201 MET A N 1
ATOM 1534 C CA . MET A 1 201 ? 27.998 1.541 -25.402 1.00 40.22 201 MET A CA 1
ATOM 1535 C C . MET A 1 201 ? 27.356 0.859 -24.185 1.00 40.22 201 MET A C 1
ATOM 1537 O O . MET A 1 201 ? 26.669 1.524 -23.412 1.00 40.22 201 MET A O 1
ATOM 1541 N N . VAL A 1 202 ? 27.638 -0.431 -23.960 1.00 50.81 202 VAL A N 1
ATOM 1542 C CA . VAL A 1 202 ? 27.234 -1.143 -22.732 1.00 50.81 202 VAL A CA 1
ATOM 1543 C C . VAL A 1 202 ? 27.989 -0.593 -21.517 1.00 50.81 202 VAL A C 1
ATOM 1545 O O . VAL A 1 202 ? 27.370 -0.345 -20.481 1.00 50.81 202 VAL A O 1
ATOM 1548 N N . ASP A 1 203 ? 29.288 -0.304 -21.663 1.00 46.22 203 ASP A N 1
ATOM 1549 C CA . ASP A 1 203 ? 30.092 0.333 -20.614 1.00 46.22 203 ASP A CA 1
ATOM 1550 C C . ASP A 1 203 ? 29.617 1.770 -20.326 1.00 46.22 203 ASP A C 1
ATOM 1552 O O . ASP A 1 203 ? 29.545 2.170 -19.165 1.00 46.22 203 ASP A O 1
ATOM 1556 N N . LEU A 1 204 ? 29.197 2.536 -21.344 1.00 45.66 204 LEU A N 1
ATOM 1557 C CA . LEU A 1 204 ? 28.612 3.873 -21.171 1.00 45.66 204 LEU A CA 1
ATOM 1558 C C . LEU A 1 204 ? 27.260 3.820 -20.438 1.00 45.66 204 LEU A C 1
ATOM 1560 O O . LEU A 1 204 ? 26.987 4.668 -19.588 1.00 45.66 204 LEU A O 1
ATOM 1564 N N . PHE A 1 205 ? 26.436 2.804 -20.720 1.00 47.75 205 PHE A N 1
ATOM 1565 C CA . PHE A 1 205 ? 25.159 2.580 -20.037 1.00 47.75 205 PHE A CA 1
ATOM 1566 C C . PHE A 1 205 ? 25.371 2.185 -18.566 1.00 47.75 205 PHE A C 1
ATOM 1568 O O . PHE A 1 205 ? 24.716 2.728 -17.674 1.00 47.75 205 PHE A O 1
ATOM 1575 N N . ALA A 1 206 ? 26.337 1.301 -18.292 1.00 46.12 206 ALA A N 1
ATOM 1576 C CA . ALA A 1 206 ? 26.701 0.892 -16.937 1.00 46.12 206 ALA A CA 1
ATOM 1577 C C . ALA A 1 206 ? 27.324 2.045 -16.123 1.00 46.12 206 ALA A C 1
ATOM 1579 O O . ALA A 1 206 ? 27.004 2.214 -14.942 1.00 46.12 206 ALA A O 1
ATOM 1580 N N . LEU A 1 207 ? 28.158 2.883 -16.752 1.00 44.16 207 LEU A N 1
ATOM 1581 C CA . LEU A 1 207 ? 28.803 4.045 -16.129 1.00 44.16 207 LEU A CA 1
ATOM 1582 C C . LEU A 1 207 ? 27.819 5.207 -15.884 1.00 44.16 207 LEU A C 1
ATOM 1584 O O . LEU A 1 207 ? 27.911 5.905 -14.872 1.00 44.16 207 LEU A O 1
ATOM 1588 N N . GLY A 1 208 ? 26.852 5.406 -16.785 1.00 43.22 208 GLY A N 1
ATOM 1589 C CA . GLY A 1 208 ? 25.775 6.387 -16.629 1.00 43.22 208 GLY A CA 1
ATOM 1590 C C . GLY A 1 208 ? 24.792 6.003 -15.522 1.00 43.22 208 GLY A C 1
ATOM 1591 O O . GLY A 1 208 ? 24.479 6.824 -14.658 1.00 43.22 208 GLY A O 1
ATOM 1592 N N . ALA A 1 209 ? 24.375 4.733 -15.480 1.00 42.62 209 ALA A N 1
ATOM 1593 C CA . ALA A 1 209 ? 23.475 4.222 -14.447 1.00 42.62 209 ALA A CA 1
ATOM 1594 C C . ALA A 1 209 ? 24.112 4.263 -13.045 1.00 42.62 209 ALA A C 1
ATOM 1596 O O . ALA A 1 209 ? 23.456 4.645 -12.077 1.00 42.62 209 ALA A O 1
ATOM 1597 N N . THR A 1 210 ? 25.409 3.953 -12.922 1.00 46.72 210 THR A N 1
ATOM 1598 C CA . THR A 1 210 ? 26.127 4.019 -11.633 1.00 46.72 210 THR A CA 1
ATOM 1599 C C . THR A 1 210 ? 26.377 5.443 -11.139 1.00 46.72 210 THR A C 1
ATOM 1601 O O . THR A 1 210 ? 26.439 5.643 -9.929 1.00 46.72 210 THR A O 1
ATOM 1604 N N . LYS A 1 211 ? 26.473 6.451 -12.018 1.00 44.78 211 LYS A N 1
ATOM 1605 C CA . LYS A 1 211 ? 26.551 7.868 -11.608 1.00 44.78 211 LYS A CA 1
ATOM 1606 C C . LYS A 1 211 ? 25.199 8.466 -11.212 1.00 44.78 211 LYS A C 1
ATOM 1608 O O . LYS A 1 211 ? 25.170 9.329 -10.340 1.00 44.78 211 LYS A O 1
ATOM 1613 N N . LEU A 1 212 ? 24.102 8.018 -11.824 1.00 43.06 212 LEU A N 1
ATOM 1614 C CA . LEU A 1 212 ? 22.747 8.499 -11.519 1.00 43.06 212 LEU A CA 1
ATOM 1615 C C . LEU A 1 212 ? 22.149 7.872 -10.249 1.00 43.06 212 LEU A C 1
ATOM 1617 O O . LEU A 1 212 ? 21.279 8.477 -9.630 1.00 43.06 212 LEU A O 1
ATOM 1621 N N . LEU A 1 213 ? 22.631 6.694 -9.839 1.00 39.69 213 LEU A N 1
ATOM 1622 C CA . LEU A 1 213 ? 22.142 5.962 -8.664 1.00 39.69 213 LEU A CA 1
ATOM 1623 C C . LEU A 1 213 ? 22.971 6.171 -7.387 1.00 39.69 213 LEU A C 1
ATOM 1625 O O . LEU A 1 213 ? 22.656 5.565 -6.365 1.00 39.69 213 LEU A O 1
ATOM 1629 N N . GLN A 1 214 ? 24.011 7.012 -7.394 1.00 38.69 214 GLN A N 1
ATOM 1630 C CA . GLN A 1 214 ? 24.687 7.361 -6.142 1.00 38.69 214 GLN A CA 1
ATOM 1631 C C . GLN A 1 214 ? 23.817 8.344 -5.345 1.00 38.69 214 GLN A C 1
ATOM 1633 O O . GLN A 1 214 ? 23.609 9.471 -5.806 1.00 38.69 214 GLN A O 1
ATOM 1638 N N . PRO A 1 215 ? 23.317 7.974 -4.148 1.00 41.84 215 PRO A N 1
ATOM 1639 C CA . PRO A 1 215 ? 22.665 8.940 -3.280 1.00 41.84 215 PRO A CA 1
ATOM 1640 C C . PRO A 1 215 ? 23.682 10.032 -2.932 1.00 41.84 215 PRO A C 1
ATOM 1642 O O . PRO A 1 215 ? 24.793 9.736 -2.483 1.00 41.84 215 PRO A O 1
ATOM 1645 N N . LYS A 1 216 ? 23.316 11.300 -3.158 1.00 44.75 216 LYS A N 1
ATOM 1646 C CA . LYS A 1 216 ? 24.119 12.442 -2.696 1.00 44.75 216 LYS A CA 1
ATOM 1647 C C . LYS A 1 216 ? 24.415 12.262 -1.207 1.00 44.75 216 LYS A C 1
ATOM 1649 O O . LYS A 1 216 ? 23.503 11.970 -0.430 1.00 44.75 216 LYS A O 1
ATOM 1654 N N . ARG A 1 217 ? 25.689 12.401 -0.822 1.00 42.19 217 ARG A N 1
ATOM 1655 C CA . ARG A 1 217 ? 26.115 12.234 0.572 1.00 42.19 217 ARG A CA 1
ATOM 1656 C C . ARG A 1 217 ? 25.365 13.247 1.452 1.00 42.19 217 ARG A C 1
ATOM 1658 O O . ARG A 1 217 ? 25.218 14.397 1.037 1.00 42.19 217 ARG A O 1
ATOM 1665 N N . PRO A 1 218 ? 24.915 12.861 2.659 1.00 46.94 218 PRO A N 1
ATOM 1666 C CA . PRO A 1 218 ? 24.184 13.752 3.567 1.00 46.94 218 PRO A CA 1
ATOM 1667 C C . PRO A 1 218 ? 24.931 15.049 3.921 1.00 46.94 218 PRO A C 1
ATOM 1669 O O . PRO A 1 218 ? 24.305 16.049 4.269 1.00 46.94 218 PRO A O 1
ATOM 1672 N N . ASP A 1 219 ? 26.260 15.045 3.807 1.00 47.00 219 ASP A N 1
ATOM 1673 C CA . ASP A 1 219 ? 27.121 16.159 4.209 1.00 47.00 219 ASP A CA 1
ATOM 1674 C C . ASP A 1 219 ? 27.045 17.360 3.246 1.00 47.00 219 ASP A C 1
ATOM 1676 O O . ASP A 1 219 ? 27.255 18.499 3.667 1.00 47.00 219 ASP A O 1
ATOM 1680 N N . ASP A 1 220 ? 26.624 17.147 1.993 1.00 48.78 220 ASP A N 1
ATOM 1681 C CA . ASP A 1 220 ? 26.494 18.215 0.989 1.00 48.78 220 ASP A CA 1
ATOM 1682 C C . ASP A 1 220 ? 25.324 19.176 1.287 1.00 48.78 220 ASP A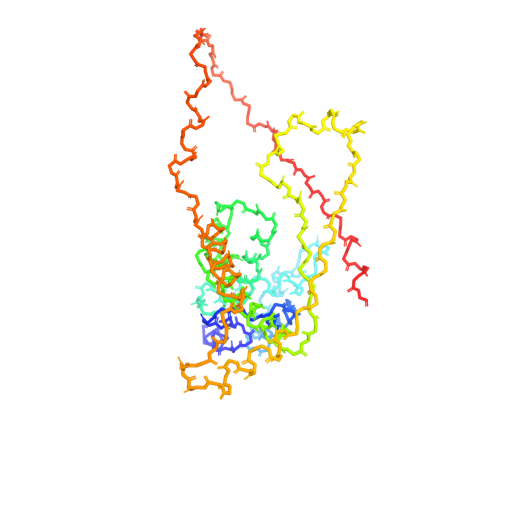 C 1
ATOM 1684 O O . ASP A 1 220 ? 25.262 20.278 0.739 1.00 48.78 220 ASP A O 1
ATOM 1688 N N . PHE A 1 221 ? 24.399 18.795 2.178 1.00 47.09 221 PHE A N 1
ATOM 1689 C CA . PHE A 1 221 ? 23.293 19.659 2.609 1.00 47.09 221 PHE A CA 1
ATOM 1690 C C . PHE A 1 221 ? 23.673 20.613 3.750 1.00 47.09 221 PHE A C 1
ATOM 1692 O O . PHE A 1 221 ? 23.032 21.650 3.911 1.00 47.09 221 PHE A O 1
ATOM 1699 N N . ARG A 1 222 ? 24.717 20.308 4.537 1.00 44.41 222 ARG A N 1
ATOM 1700 C CA . ARG A 1 222 ? 25.119 21.141 5.688 1.00 44.41 222 ARG A CA 1
ATOM 1701 C C . ARG A 1 222 ? 25.990 22.339 5.310 1.00 44.41 222 ARG A C 1
ATOM 1703 O O . ARG A 1 222 ? 25.978 23.330 6.029 1.00 44.41 222 ARG A O 1
ATOM 1710 N N . ALA A 1 223 ? 26.691 22.292 4.178 1.00 46.91 223 ALA A N 1
ATOM 1711 C CA . ALA A 1 223 ? 27.601 23.364 3.765 1.00 46.91 223 ALA A CA 1
ATOM 1712 C C . ALA A 1 223 ? 26.903 24.622 3.206 1.00 46.91 223 ALA A C 1
ATOM 1714 O O . ALA A 1 223 ? 27.566 25.629 2.980 1.00 46.91 223 ALA A O 1
ATOM 1715 N N . ARG A 1 224 ? 25.581 24.596 2.978 1.00 47.47 224 ARG A N 1
ATOM 1716 C CA . ARG A 1 224 ? 24.847 25.719 2.361 1.00 47.47 224 ARG A CA 1
ATOM 1717 C C . ARG A 1 224 ? 24.157 26.678 3.331 1.00 47.47 224 ARG A C 1
ATOM 1719 O O . ARG A 1 224 ? 23.759 27.744 2.889 1.00 47.47 224 ARG A O 1
ATOM 1726 N N . ASN A 1 225 ? 24.065 26.349 4.619 1.00 46.69 225 ASN A N 1
ATOM 1727 C CA . ASN A 1 225 ? 23.376 27.204 5.597 1.00 46.69 225 ASN A CA 1
ATOM 1728 C C . ASN A 1 225 ? 24.314 28.090 6.437 1.00 46.69 225 ASN A C 1
ATOM 1730 O O . ASN A 1 225 ? 23.829 28.796 7.310 1.00 46.69 225 ASN A O 1
ATOM 1734 N N . ASN A 1 226 ? 25.629 28.073 6.184 1.00 46.09 226 ASN A N 1
ATOM 1735 C CA . ASN A 1 226 ? 26.617 28.815 6.985 1.00 46.09 226 ASN A CA 1
ATOM 1736 C C . ASN A 1 226 ? 27.367 29.912 6.203 1.00 46.09 226 ASN A C 1
ATOM 1738 O O . ASN A 1 226 ? 28.371 30.413 6.698 1.00 46.09 226 ASN A O 1
ATOM 1742 N N . ALA A 1 227 ? 26.942 30.255 4.983 1.00 45.50 227 ALA A N 1
ATOM 1743 C CA . ALA A 1 227 ? 27.669 31.216 4.142 1.00 45.50 227 ALA A CA 1
ATOM 1744 C C . ALA A 1 227 ? 27.071 32.633 4.118 1.00 45.50 227 ALA A C 1
ATOM 1746 O O . ALA A 1 227 ? 27.733 33.534 3.613 1.00 45.50 227 ALA A O 1
ATOM 1747 N N . ASP A 1 228 ? 25.889 32.850 4.701 1.00 48.78 228 ASP A N 1
ATOM 1748 C CA . ASP A 1 228 ? 25.223 34.153 4.677 1.00 48.78 228 ASP A CA 1
ATOM 1749 C C . ASP A 1 228 ? 24.989 34.666 6.107 1.00 48.78 228 ASP A C 1
ATOM 1751 O O . ASP A 1 228 ? 24.113 34.171 6.816 1.00 48.78 228 ASP A O 1
ATOM 1755 N N . GLY A 1 229 ? 25.761 35.682 6.510 1.00 44.50 229 GLY A N 1
ATOM 1756 C CA . GLY A 1 229 ? 25.359 36.622 7.560 1.00 44.50 229 GLY A CA 1
ATOM 1757 C C . GLY A 1 229 ? 26.156 36.601 8.866 1.00 44.50 229 GLY A C 1
ATOM 1758 O O . GLY A 1 229 ? 25.592 36.315 9.918 1.00 44.50 229 GLY A O 1
ATOM 1759 N N . GLU A 1 230 ? 27.427 37.010 8.832 1.00 51.16 230 GLU A N 1
ATOM 1760 C CA . GLU A 1 230 ? 27.938 37.868 9.908 1.00 51.16 230 GLU A CA 1
ATOM 1761 C C . GLU A 1 230 ? 27.701 39.320 9.491 1.00 51.16 230 GLU A C 1
ATOM 1763 O O . GLU A 1 230 ? 28.430 39.852 8.665 1.00 51.16 230 GLU A O 1
ATOM 1768 N N . ASP A 1 231 ? 26.660 39.932 10.047 1.00 48.88 231 ASP A N 1
ATOM 1769 C CA . ASP A 1 231 ? 26.615 41.362 10.342 1.00 48.88 231 ASP A CA 1
ATOM 1770 C C . ASP A 1 231 ? 25.647 41.537 11.514 1.00 48.88 231 ASP A C 1
ATOM 1772 O O . ASP A 1 231 ? 24.470 41.175 11.456 1.00 48.88 231 ASP A O 1
ATOM 1776 N N . GLY A 1 232 ? 26.194 41.993 12.638 1.00 46.56 232 GLY A N 1
ATOM 1777 C CA . GLY A 1 232 ? 25.450 42.169 13.875 1.00 46.56 232 GLY A CA 1
ATOM 1778 C C . GLY A 1 232 ? 24.444 43.313 13.799 1.00 46.56 232 GLY A C 1
ATOM 1779 O O . GLY A 1 232 ? 24.586 44.228 12.995 1.00 46.56 232 GLY A O 1
ATOM 1780 N N . LEU A 1 233 ? 23.461 43.276 14.701 1.00 43.94 233 LEU A N 1
ATOM 1781 C CA . LEU A 1 233 ? 23.148 44.349 15.652 1.00 43.94 233 LEU A CA 1
ATOM 1782 C C . LEU A 1 233 ? 21.933 43.948 16.511 1.00 43.94 233 LEU A C 1
ATOM 1784 O O . LEU A 1 233 ? 20.863 43.646 16.002 1.00 43.94 233 LEU A O 1
ATOM 1788 N N . ASN A 1 234 ? 22.161 43.958 17.826 1.00 40.81 234 ASN A N 1
ATOM 1789 C CA . ASN A 1 234 ? 21.277 44.356 18.925 1.00 40.81 234 ASN A CA 1
ATOM 1790 C C . ASN A 1 234 ? 19.760 44.097 18.836 1.00 40.81 234 ASN A C 1
ATOM 1792 O O . ASN A 1 234 ? 19.042 44.785 18.125 1.00 40.81 234 ASN A O 1
ATOM 1796 N N . GLY A 1 235 ? 19.322 43.199 19.727 1.00 47.16 235 GLY A N 1
ATOM 1797 C CA . GLY A 1 235 ? 18.202 43.324 20.668 1.00 47.16 235 GLY A CA 1
ATOM 1798 C C . GLY A 1 235 ? 16.927 44.045 20.239 1.00 47.16 235 GLY A C 1
ATOM 1799 O O . GLY A 1 235 ? 16.963 45.237 19.978 1.00 47.16 235 GLY A O 1
ATOM 1800 N N . VAL A 1 236 ? 15.802 43.333 20.351 1.00 42.22 236 VAL A N 1
ATOM 1801 C CA . VAL A 1 236 ? 14.507 43.792 20.889 1.00 42.22 236 VAL A CA 1
ATOM 1802 C C . VAL A 1 236 ? 13.601 42.555 20.997 1.00 42.22 236 VAL A C 1
ATOM 1804 O O . VAL A 1 236 ? 13.377 41.858 20.016 1.00 42.22 236 VAL A O 1
ATOM 1807 N N . ASP A 1 237 ? 13.221 42.285 22.243 1.00 42.06 237 ASP A N 1
ATOM 1808 C CA . ASP A 1 237 ? 11.875 41.996 22.754 1.00 42.06 237 ASP A CA 1
ATOM 1809 C C . ASP A 1 237 ? 11.048 40.796 22.253 1.00 42.06 237 ASP A C 1
ATOM 1811 O O . ASP A 1 237 ? 10.905 40.512 21.067 1.00 42.06 237 ASP A O 1
ATOM 1815 N N . GLU A 1 238 ? 10.477 40.119 23.249 1.00 52.31 238 GLU A N 1
ATOM 1816 C CA . GLU A 1 238 ? 9.513 39.030 23.148 1.00 52.31 238 GLU A CA 1
ATOM 1817 C C . GLU A 1 238 ? 8.202 39.533 22.528 1.00 52.31 238 GLU A C 1
ATOM 1819 O O . GLU A 1 238 ? 7.681 40.585 22.898 1.00 52.31 238 GLU A O 1
ATOM 1824 N N . GLY A 1 239 ? 7.633 38.752 21.614 1.00 36.97 239 GLY A N 1
ATOM 1825 C CA . GLY A 1 239 ? 6.318 39.017 21.048 1.00 36.97 239 GLY A CA 1
ATOM 1826 C C . GLY A 1 239 ? 5.832 37.822 20.248 1.00 36.97 239 GLY A C 1
ATOM 1827 O O . GLY A 1 239 ? 6.369 37.522 19.185 1.00 36.97 239 GLY A O 1
ATOM 1828 N N . ASP A 1 240 ? 4.850 37.127 20.813 1.00 51.22 240 ASP A N 1
ATOM 1829 C CA . ASP A 1 240 ? 4.013 36.137 20.149 1.00 51.22 240 ASP A CA 1
ATOM 1830 C C . ASP A 1 240 ? 3.508 36.656 18.797 1.00 51.22 240 ASP A C 1
ATOM 1832 O O . ASP A 1 240 ? 2.879 37.704 18.763 1.00 51.22 240 ASP A O 1
ATOM 1836 N N . ASP A 1 241 ? 3.738 35.899 17.723 1.00 41.78 241 ASP A N 1
ATOM 1837 C CA . ASP A 1 241 ? 2.901 35.885 16.516 1.00 41.78 241 ASP A CA 1
ATOM 1838 C C . ASP A 1 241 ? 3.217 34.604 15.727 1.00 41.78 241 ASP A C 1
ATOM 1840 O O . ASP A 1 241 ? 4.051 34.551 14.822 1.00 41.78 241 ASP A O 1
ATOM 1844 N N . PHE A 1 242 ? 2.571 33.514 16.142 1.00 42.34 242 PHE A N 1
ATOM 1845 C CA . PHE A 1 242 ? 2.553 32.241 15.426 1.00 42.34 242 PHE A CA 1
ATOM 1846 C C . PHE A 1 242 ? 1.279 32.178 14.579 1.00 42.34 242 PHE A C 1
ATOM 1848 O O . PHE A 1 242 ? 0.409 31.345 14.811 1.00 42.34 242 PHE A O 1
ATOM 1855 N N . ASP A 1 243 ? 1.169 33.072 13.600 1.00 45.72 243 ASP A N 1
ATOM 1856 C CA . ASP A 1 243 ? 0.142 32.999 12.569 1.00 45.72 243 ASP A CA 1
ATOM 1857 C C . ASP A 1 243 ? 0.770 33.141 11.178 1.00 45.72 243 ASP A C 1
ATOM 1859 O O . ASP A 1 243 ? 1.741 33.860 10.969 1.00 45.72 243 ASP A O 1
ATOM 1863 N N . GLU A 1 244 ? 0.161 32.428 10.228 1.00 51.38 244 GLU A N 1
ATOM 1864 C CA . GLU A 1 244 ? 0.298 32.628 8.782 1.00 51.38 244 GLU A CA 1
ATOM 1865 C C . GLU A 1 244 ? 1.502 31.971 8.068 1.00 51.38 244 GLU A C 1
ATOM 1867 O O . GLU A 1 244 ? 2.472 32.615 7.692 1.00 51.38 244 GLU A O 1
ATOM 1872 N N . TYR A 1 245 ? 1.381 30.668 7.763 1.00 42.62 245 TYR A N 1
ATOM 1873 C CA . TYR A 1 245 ? 1.618 30.144 6.400 1.00 42.62 245 TYR A CA 1
ATOM 1874 C C . TYR A 1 245 ? 1.085 28.703 6.254 1.00 42.62 245 TYR A C 1
ATOM 1876 O O . TYR A 1 245 ? 1.830 27.725 6.188 1.00 42.62 245 TYR A O 1
ATOM 1884 N N . ILE A 1 246 ? -0.241 28.546 6.190 1.00 38.19 246 ILE A N 1
ATOM 1885 C CA . ILE A 1 246 ? -0.850 27.345 5.602 1.00 38.19 246 ILE A CA 1
ATOM 1886 C C . ILE A 1 246 ? -1.236 27.724 4.177 1.00 38.19 246 ILE A C 1
ATOM 1888 O O . ILE A 1 246 ? -2.283 28.319 3.944 1.00 38.19 246 ILE A O 1
ATOM 1892 N N . GLY A 1 247 ? -0.368 27.395 3.220 1.00 36.88 247 GLY A N 1
ATOM 1893 C CA . GLY A 1 247 ? -0.715 27.429 1.805 1.00 36.88 247 GLY A CA 1
ATOM 1894 C C . GLY A 1 247 ? -1.821 26.411 1.540 1.00 36.88 247 GLY A C 1
ATOM 1895 O O . GLY A 1 247 ? -1.555 25.220 1.371 1.00 36.88 247 GLY A O 1
ATOM 1896 N N . SER A 1 248 ? -3.065 26.875 1.543 1.00 35.00 248 SER A N 1
ATOM 1897 C CA . SER A 1 248 ? -4.246 26.130 1.128 1.00 35.00 248 SER A CA 1
ATOM 1898 C C . SER A 1 248 ? -4.131 25.797 -0.357 1.00 35.00 248 SER A C 1
ATOM 1900 O O . SER A 1 248 ? -4.508 26.565 -1.236 1.00 35.00 248 SER A O 1
ATOM 1902 N N . THR A 1 249 ? -3.600 24.613 -0.653 1.00 44.09 249 THR A N 1
ATOM 1903 C CA . THR A 1 249 ? -3.835 23.983 -1.953 1.00 44.09 249 THR A CA 1
ATOM 1904 C C . THR A 1 249 ? -5.205 23.321 -1.864 1.00 44.09 249 THR A C 1
ATOM 1906 O O . THR A 1 249 ? -5.321 22.158 -1.479 1.00 44.09 249 THR A O 1
ATOM 1909 N N . GLU A 1 250 ? -6.263 24.091 -2.126 1.00 35.97 250 GLU A N 1
ATOM 1910 C CA . GLU A 1 250 ? -7.592 23.530 -2.364 1.00 35.97 250 GLU A CA 1
ATOM 1911 C C . GLU A 1 250 ? -7.524 22.678 -3.634 1.00 35.97 250 GLU A C 1
ATOM 1913 O O . GLU A 1 250 ? -7.518 23.178 -4.756 1.00 35.97 250 GLU A O 1
ATOM 1918 N N . MET A 1 251 ? -7.415 21.365 -3.447 1.00 39.66 251 MET A N 1
ATOM 1919 C CA . MET A 1 251 ? -7.554 20.398 -4.525 1.00 39.66 251 MET A CA 1
ATOM 1920 C C . MET A 1 251 ? -9.053 20.241 -4.797 1.00 39.66 251 MET A C 1
ATOM 1922 O O . MET A 1 251 ? -9.802 19.725 -3.964 1.00 39.66 251 MET A O 1
ATOM 1926 N N . ASN A 1 252 ? -9.499 20.764 -5.936 1.00 37.28 252 ASN A N 1
ATOM 1927 C CA . ASN A 1 252 ? -10.892 20.739 -6.353 1.00 37.28 252 ASN A CA 1
ATOM 1928 C C . ASN A 1 252 ? -11.299 19.291 -6.676 1.00 37.28 252 ASN A C 1
ATOM 1930 O O . ASN A 1 252 ? -10.731 18.650 -7.553 1.00 37.28 252 ASN A O 1
ATOM 1934 N N . VAL A 1 253 ? -12.300 18.768 -5.965 1.00 48.19 253 VAL A N 1
ATOM 1935 C CA . VAL A 1 253 ? -12.787 17.376 -6.084 1.00 48.19 253 VAL A CA 1
ATOM 1936 C C . VAL A 1 253 ? -13.355 17.064 -7.483 1.00 48.19 253 VAL A C 1
ATOM 1938 O O . VAL A 1 253 ? -13.569 15.903 -7.818 1.00 48.19 253 VAL A O 1
ATOM 1941 N N . LYS A 1 254 ? -13.563 18.082 -8.327 1.00 42.88 254 LYS A N 1
ATOM 1942 C CA . LYS A 1 254 ? -14.084 17.932 -9.692 1.00 42.88 254 LYS A CA 1
ATOM 1943 C C . LYS A 1 254 ? -13.090 17.342 -10.698 1.00 42.88 254 LYS A C 1
ATOM 1945 O O . LYS A 1 254 ? -13.536 16.804 -11.702 1.00 42.88 254 LYS A O 1
ATOM 1950 N N . ASP A 1 255 ? -11.790 17.338 -10.410 1.00 47.50 255 ASP A N 1
ATOM 1951 C CA . ASP A 1 255 ? -10.783 16.848 -11.368 1.00 47.50 255 ASP A CA 1
ATOM 1952 C C . ASP A 1 255 ? -10.674 15.307 -11.415 1.00 47.50 255 ASP A C 1
ATOM 1954 O O . ASP A 1 255 ? -9.840 14.758 -12.132 1.00 47.50 255 ASP A O 1
ATOM 1958 N N . PHE A 1 256 ? -11.510 14.584 -10.656 1.00 43.31 256 PHE A N 1
ATOM 1959 C CA . PHE A 1 256 ? -11.498 13.117 -10.598 1.00 43.31 256 PHE A CA 1
ATOM 1960 C C . PHE A 1 256 ? -12.559 12.430 -11.480 1.00 43.31 256 PHE A C 1
ATOM 1962 O O . PHE A 1 256 ? -12.537 11.203 -11.577 1.00 43.31 256 PHE A O 1
ATOM 1969 N N . GLU A 1 257 ? -13.477 13.171 -12.118 1.00 44.97 257 GLU A N 1
ATOM 1970 C CA . GLU A 1 257 ? -14.549 12.581 -12.949 1.00 44.97 257 GLU A CA 1
ATOM 1971 C C . GLU A 1 257 ? -14.200 12.437 -14.445 1.00 44.97 257 GLU A C 1
ATOM 1973 O O . GLU A 1 257 ? -14.865 11.669 -15.131 1.00 44.97 257 GLU A O 1
ATOM 1978 N N . ASP A 1 258 ? -13.107 13.033 -14.935 1.00 41.28 258 ASP A N 1
ATOM 1979 C CA . ASP A 1 258 ? -12.720 12.973 -16.362 1.00 41.28 258 ASP A CA 1
ATOM 1980 C C . ASP A 1 258 ? -11.713 11.847 -16.704 1.00 41.28 258 ASP A C 1
ATOM 1982 O O . ASP A 1 258 ? -11.034 11.882 -17.731 1.00 41.28 258 ASP A O 1
ATOM 1986 N N . LEU A 1 259 ? -11.595 10.825 -15.847 1.00 44.03 259 LEU A N 1
ATOM 1987 C CA . LEU A 1 259 ? -10.674 9.686 -16.024 1.00 44.03 259 LEU A CA 1
ATOM 1988 C C . LEU A 1 259 ? -11.364 8.305 -15.969 1.00 44.03 259 LEU A C 1
ATOM 1990 O O . LEU A 1 259 ? -10.757 7.310 -15.558 1.00 44.03 259 LEU A O 1
ATOM 1994 N N . GLN A 1 260 ? -12.619 8.231 -16.421 1.00 43.94 260 GLN A N 1
ATOM 1995 C CA . GLN A 1 260 ? -13.304 6.986 -16.808 1.00 43.94 260 GLN A CA 1
ATOM 1996 C C . GLN A 1 260 ? -13.723 7.029 -18.275 1.00 43.94 260 GLN A C 1
ATOM 1998 O O . GLN A 1 260 ? -13.730 5.936 -18.886 1.00 43.94 260 GLN A O 1
#

Radius of gyration: 26.92 Å; chains: 1; bounding box: 62×64×58 Å

pLDDT: mean 71.54, std 21.61, range [35.0, 97.81]

Foldseek 3Di:
DVLLVVLLPDPLQFADPQAHEPVLLVPDDLLVQLVSCCVRPVVLNVVQCVVQVPDPDPDDSSSVSSQVVLLVSCVVPVRRCSQQLNQLLVCVVVVHDQVVSCVCCVVSRHPHPVSNVSNVVSHVVVVVVVVVVDVLVDWDADQDDPPPVPDDDPVCPVPPPPDDDDDGDGDGDRDNVNVVVVCVVVCPPPPDDPPPPPVVVVVVVVVVVVVVPDDDDPVVVVVPPPPDDDDDDDDDDDDDDPDDDDPPPPPDPVVPPPPD